Protein AF-A0A7D8YF50-F1 (afdb_monomer)

pLDDT: mean 70.93, std 21.83, range [34.75, 97.88]

Nearest PDB structures (foldseek):
  4u3s-assembly1_B  TM=8.401E-01  e=2.166E-01  Acetivibrio cellulolyticus
  4wi0-assembly1_B  TM=8.458E-01  e=6.631E-01  Acetivibrio cellulolyticus
  6rim-assembly5_E  TM=3.335E-01  e=3.065E+00  Weissella oryzae
  6rim-assembly1_A  TM=3.332E-01  e=4.114E+00  Weissella oryzae

Secondary structure (DSSP, 8-state):
--------PPP--------S---S-EEEEEEEEEEEE-TTS-EEEEEEEEEEEE-TTS-EEEEE---S--PPP---------------S--TT------------TTTS-TT--SSSSS--HHHHHHHHHHTTPBTTSTT--GGG-TT-SSB--HHHHHHHHTTS-TT-SS-SS--SHHHHHHHHHHHHTT-GGG--SSSSS--HHHHHHHHHHHHH---

Structure (mmCIF, N/CA/C/O backbone):
data_AF-A0A7D8YF50-F1
#
_entry.id   AF-A0A7D8YF50-F1
#
loop_
_atom_site.group_PDB
_atom_site.id
_atom_site.type_symbol
_atom_site.label_atom_id
_atom_site.label_alt_id
_atom_site.label_comp_id
_atom_site.label_asym_id
_atom_site.label_entity_id
_atom_site.label_seq_id
_atom_site.pdbx_PDB_ins_code
_atom_site.Cartn_x
_atom_site.Cartn_y
_atom_site.Cartn_z
_atom_site.occupancy
_atom_site.B_iso_or_equiv
_atom_site.auth_seq_id
_atom_site.auth_comp_id
_atom_site.auth_asym_id
_atom_site.auth_atom_id
_atom_site.pdbx_PDB_model_num
ATOM 1 N N . MET A 1 1 ? 22.057 28.013 59.616 1.00 45.28 1 MET A N 1
ATOM 2 C CA . MET A 1 1 ? 21.415 28.646 58.449 1.00 45.28 1 MET A CA 1
ATOM 3 C C . MET A 1 1 ? 21.901 27.865 57.254 1.00 45.28 1 MET A C 1
ATOM 5 O O . MET A 1 1 ? 23.042 28.046 56.859 1.00 45.28 1 MET A O 1
ATOM 9 N N . ASP A 1 2 ? 21.092 26.917 56.807 1.00 56.66 2 ASP A N 1
ATOM 10 C CA . ASP A 1 2 ? 21.393 26.030 55.688 1.00 56.66 2 ASP A CA 1
ATOM 11 C C . ASP A 1 2 ? 20.172 26.060 54.760 1.00 56.66 2 ASP A C 1
ATOM 13 O O . ASP A 1 2 ? 19.093 25.657 55.202 1.00 56.66 2 ASP A O 1
ATOM 17 N N . PRO A 1 3 ? 20.266 26.642 53.553 1.00 58.41 3 PRO A N 1
ATOM 18 C CA . PRO A 1 3 ? 19.204 26.567 52.570 1.00 58.41 3 PRO A CA 1
ATOM 19 C C . PRO A 1 3 ? 19.557 25.506 51.522 1.00 58.41 3 PRO A C 1
ATOM 21 O O . PRO A 1 3 ? 20.209 25.791 50.518 1.00 58.41 3 PRO A O 1
ATOM 24 N N . GLY A 1 4 ? 19.090 24.279 51.755 1.00 47.88 4 GLY A N 1
ATOM 25 C CA . GLY A 1 4 ? 19.044 23.231 50.742 1.00 47.88 4 GLY A CA 1
ATOM 26 C C . GLY A 1 4 ? 17.937 23.519 49.727 1.00 47.88 4 GLY A C 1
ATOM 27 O O . G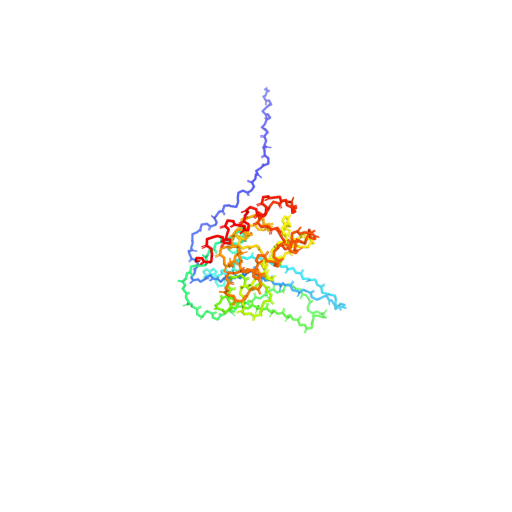LY A 1 4 ? 16.757 23.508 50.070 1.00 47.88 4 GLY A O 1
ATOM 28 N N . ALA A 1 5 ? 18.321 23.773 48.478 1.00 55.38 5 ALA A N 1
ATOM 29 C CA . ALA A 1 5 ? 17.420 23.830 47.334 1.00 55.38 5 ALA A CA 1
ATOM 30 C C . ALA A 1 5 ? 17.518 22.501 46.573 1.00 55.38 5 ALA A C 1
ATOM 32 O O . ALA A 1 5 ? 18.489 22.255 45.860 1.00 55.38 5 ALA A O 1
ATOM 33 N N . GLY A 1 6 ? 16.529 21.628 46.769 1.00 49.38 6 GLY A N 1
ATOM 34 C CA . GLY A 1 6 ? 16.339 20.426 45.960 1.00 49.38 6 GLY A CA 1
ATOM 35 C C . GLY A 1 6 ? 15.589 20.774 44.677 1.00 49.38 6 GLY A C 1
ATOM 36 O O . GLY A 1 6 ? 14.457 21.249 44.730 1.00 49.38 6 GLY A O 1
ATOM 37 N N . SER A 1 7 ? 16.228 20.551 43.531 1.00 56.19 7 SER A N 1
ATOM 38 C CA . SER A 1 7 ? 15.610 20.603 42.207 1.00 56.19 7 SER A CA 1
ATOM 39 C C . SER A 1 7 ? 14.857 19.297 41.945 1.00 56.19 7 SER A C 1
ATOM 41 O O . SER A 1 7 ? 15.478 18.274 41.662 1.00 56.19 7 SER A O 1
ATOM 43 N N . GLY A 1 8 ? 13.529 19.324 42.054 1.00 44.41 8 GLY A N 1
ATOM 44 C CA . GLY A 1 8 ? 12.675 18.251 41.550 1.00 44.41 8 GLY A CA 1
ATOM 45 C C . GLY A 1 8 ? 12.537 18.373 40.035 1.00 44.41 8 GLY A C 1
ATOM 46 O O . GLY A 1 8 ? 11.982 19.352 39.542 1.00 44.41 8 GLY A O 1
ATOM 47 N N . THR A 1 9 ? 13.075 17.406 39.299 1.00 51.53 9 THR A N 1
ATOM 48 C CA . THR A 1 9 ? 12.726 17.153 37.897 1.00 51.53 9 THR A CA 1
ATOM 49 C C . THR A 1 9 ? 11.282 16.640 37.820 1.00 51.53 9 THR A C 1
ATOM 51 O O . THR A 1 9 ? 10.914 15.822 38.665 1.00 51.53 9 THR A O 1
ATOM 54 N N . PRO A 1 10 ? 10.460 17.075 36.847 1.00 46.44 10 PRO A N 1
ATOM 55 C CA . PRO A 1 10 ? 9.162 16.457 36.592 1.00 46.44 10 PRO A CA 1
ATOM 56 C C . PRO A 1 10 ? 9.389 14.993 36.213 1.00 46.44 10 PRO A C 1
ATOM 58 O O . PRO A 1 10 ? 10.128 14.713 35.268 1.00 46.44 10 PRO A O 1
ATOM 61 N N . GLY A 1 11 ? 8.816 14.078 36.993 1.00 38.66 11 GLY A N 1
ATOM 62 C CA . GLY A 1 11 ? 8.778 12.667 36.645 1.00 38.66 11 GLY A CA 1
ATOM 63 C C . GLY A 1 11 ? 8.015 12.502 35.337 1.00 38.66 11 GLY A C 1
ATOM 64 O O . GLY A 1 11 ? 6.910 13.019 35.197 1.00 38.66 11 GLY A O 1
ATOM 65 N N . GLN A 1 12 ? 8.632 11.819 34.375 1.00 38.97 12 GLN A N 1
ATOM 66 C CA . GLN A 1 12 ? 7.865 11.042 33.415 1.00 38.97 12 GLN A CA 1
ATOM 67 C C . GLN A 1 12 ? 7.133 9.988 34.241 1.00 38.97 12 GLN A C 1
ATOM 69 O O . GLN A 1 12 ? 7.789 9.182 34.905 1.00 38.97 12 GLN A O 1
ATOM 74 N N . ASP A 1 13 ? 5.805 10.060 34.254 1.00 34.75 13 ASP A N 1
ATOM 75 C CA . ASP A 1 13 ? 4.960 9.007 34.797 1.00 34.75 13 ASP A CA 1
ATOM 76 C C . ASP A 1 13 ? 5.207 7.755 33.955 1.00 34.75 13 ASP A C 1
ATOM 78 O O . ASP A 1 13 ? 4.691 7.584 32.853 1.00 34.75 13 ASP A O 1
ATOM 82 N N . HIS A 1 14 ? 6.106 6.920 34.466 1.00 36.34 14 HIS A N 1
ATOM 83 C CA . HIS A 1 14 ? 6.218 5.530 34.090 1.00 36.34 14 HIS A CA 1
ATOM 84 C C . HIS A 1 14 ? 4.876 4.912 34.483 1.00 36.34 14 HIS A C 1
ATOM 86 O O . HIS A 1 14 ? 4.509 4.948 35.659 1.00 36.34 14 HIS A O 1
ATOM 92 N N . PHE A 1 15 ? 4.117 4.414 33.511 1.00 37.78 15 PHE A N 1
ATOM 93 C CA . PHE A 1 15 ? 3.010 3.518 33.807 1.00 37.78 15 PHE A CA 1
ATOM 94 C C . PHE A 1 15 ? 3.627 2.304 34.505 1.00 37.78 15 PHE A C 1
ATOM 96 O O . PHE A 1 15 ? 4.281 1.475 33.874 1.00 37.78 15 PHE A O 1
ATOM 103 N N . ASP A 1 16 ? 3.535 2.280 35.834 1.00 37.97 16 ASP A N 1
ATOM 104 C CA . ASP A 1 16 ? 3.827 1.095 36.623 1.00 37.97 16 ASP A CA 1
ATOM 105 C C . ASP A 1 16 ? 2.803 0.044 36.197 1.00 37.97 16 ASP A C 1
ATOM 107 O O . ASP A 1 16 ? 1.603 0.184 36.440 1.00 37.97 16 ASP A O 1
ATOM 111 N N . GLU A 1 17 ? 3.312 -0.973 35.509 1.00 42.72 17 GLU A N 1
ATOM 112 C CA . GLU A 1 17 ? 2.669 -2.244 35.213 1.00 42.72 17 GLU A CA 1
ATOM 113 C C . GLU A 1 17 ? 1.911 -2.701 36.473 1.00 42.72 17 GLU A C 1
ATOM 115 O O . GLU A 1 17 ? 2.511 -3.041 37.500 1.00 42.72 17 GLU A O 1
ATOM 120 N N . ILE A 1 18 ? 0.577 -2.587 36.443 1.00 40.00 18 ILE A N 1
ATOM 121 C CA . ILE A 1 18 ? -0.284 -2.943 37.570 1.00 40.00 18 ILE A CA 1
ATOM 122 C C . ILE A 1 18 ? -0.132 -4.447 37.768 1.00 40.00 18 ILE A C 1
ATOM 124 O O . ILE A 1 18 ? -0.635 -5.259 37.000 1.00 40.00 18 ILE A O 1
ATOM 128 N N . GLY A 1 19 ? 0.636 -4.815 38.788 1.00 41.78 19 GLY A N 1
ATOM 129 C CA . GLY A 1 19 ? 0.984 -6.198 39.042 1.00 41.78 19 GLY A CA 1
ATOM 130 C C . GLY A 1 19 ? -0.228 -7.082 39.334 1.00 41.78 19 GLY A C 1
ATOM 131 O O . GLY A 1 19 ? -0.975 -6.834 40.278 1.00 41.78 19 GLY A O 1
ATOM 132 N N . GLY A 1 20 ? -0.271 -8.216 38.634 1.00 48.62 20 GLY A N 1
ATOM 133 C CA . GLY A 1 20 ? -0.443 -9.509 39.290 1.00 48.62 20 GLY A CA 1
ATOM 134 C C . GLY A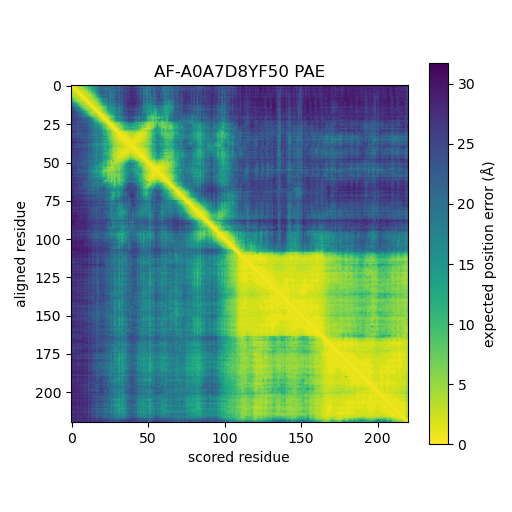 1 20 ? -1.837 -10.122 39.253 1.00 48.62 20 GLY A C 1
ATOM 135 O O . GLY A 1 20 ? -2.425 -10.355 40.305 1.00 48.62 20 GLY A O 1
ATOM 136 N N . GLY A 1 21 ? -2.271 -10.507 38.059 1.00 47.31 21 GLY A N 1
ATOM 137 C CA . GLY A 1 21 ? -3.315 -11.498 37.814 1.00 47.31 21 GLY A CA 1
ATOM 138 C C . GLY A 1 21 ? -3.513 -11.607 36.310 1.00 47.31 21 GLY A C 1
ATOM 139 O O . GLY A 1 21 ? -4.054 -10.685 35.724 1.00 47.31 21 GLY A O 1
ATOM 140 N N . GLU A 1 22 ? -3.006 -12.667 35.674 1.00 46.41 22 GLU A N 1
ATOM 141 C CA . GLU A 1 22 ? -3.261 -12.912 34.246 1.00 46.41 22 GLU A CA 1
ATOM 142 C C . GLU A 1 22 ? -4.786 -12.972 34.037 1.00 46.41 22 GLU A C 1
ATOM 144 O O . GLU A 1 22 ? -5.421 -13.856 34.630 1.00 46.41 22 GLU A O 1
ATOM 149 N N . PRO A 1 23 ? -5.398 -12.059 33.260 1.00 48.16 23 PRO A N 1
ATOM 150 C CA . PRO A 1 23 ? -6.837 -12.075 33.054 1.00 48.16 23 PRO A CA 1
ATOM 151 C C . PRO A 1 23 ? -7.247 -13.375 32.360 1.00 48.16 23 PRO A C 1
ATOM 153 O O . PRO A 1 23 ? -6.586 -13.867 31.445 1.00 48.16 23 PRO A O 1
ATOM 156 N N . ALA A 1 24 ? -8.376 -13.942 32.786 1.00 48.72 24 ALA A N 1
ATOM 157 C CA . ALA A 1 24 ? -8.849 -15.237 32.297 1.00 48.72 24 ALA A CA 1
ATOM 158 C C . ALA A 1 24 ? -9.254 -15.228 30.806 1.00 48.72 24 ALA A C 1
ATOM 160 O O . ALA A 1 24 ? -9.441 -16.301 30.233 1.00 48.72 24 ALA A O 1
ATOM 161 N N . THR A 1 25 ? -9.385 -14.048 30.183 1.00 52.12 25 THR A N 1
ATOM 162 C CA . THR A 1 25 ? -9.766 -13.862 28.772 1.00 52.12 25 THR A CA 1
ATOM 163 C C . THR A 1 25 ? -9.488 -12.422 28.320 1.00 52.12 25 THR A C 1
ATOM 165 O O . THR A 1 25 ? -9.988 -11.485 28.941 1.00 52.12 25 THR A O 1
ATOM 168 N N . ALA A 1 26 ? -8.757 -12.248 27.214 1.00 49.22 26 ALA A N 1
ATOM 169 C CA . ALA A 1 26 ? -8.526 -10.957 26.559 1.00 49.22 26 ALA A CA 1
ATOM 170 C C . ALA A 1 26 ? -9.115 -10.961 25.141 1.00 49.22 26 ALA A C 1
ATOM 172 O O . ALA A 1 26 ? -9.035 -11.973 24.440 1.00 49.22 26 ALA A O 1
ATOM 173 N N . LEU A 1 27 ? -9.699 -9.834 24.725 1.00 47.88 27 LEU A N 1
ATOM 174 C CA . LEU A 1 27 ? -10.240 -9.636 23.381 1.00 47.88 27 LEU A CA 1
ATOM 175 C C . LEU A 1 27 ? -9.504 -8.517 22.650 1.00 47.88 27 LEU A C 1
ATOM 177 O O . LEU A 1 27 ? -9.203 -7.463 23.214 1.00 47.88 27 LEU A O 1
ATOM 181 N N . TRP A 1 28 ? -9.239 -8.785 21.375 1.00 52.03 28 TRP A N 1
ATOM 182 C CA . TRP A 1 28 ? -8.392 -7.989 20.497 1.00 52.03 28 TRP A CA 1
ATOM 183 C C . TRP A 1 28 ? -9.280 -7.261 19.493 1.00 52.03 28 TRP A C 1
ATOM 185 O O . TRP A 1 28 ? -10.166 -7.878 18.899 1.00 52.03 28 TRP A O 1
ATOM 195 N N . PHE A 1 29 ? -9.070 -5.960 19.308 1.00 56.50 29 PHE A N 1
ATOM 196 C CA . PHE A 1 29 ? -9.765 -5.200 18.273 1.00 56.50 29 PHE A CA 1
ATOM 197 C C . PHE A 1 29 ? -8.817 -4.213 17.598 1.00 56.50 29 PHE A C 1
ATOM 199 O O . PHE A 1 29 ? -8.072 -3.487 18.254 1.00 56.50 29 PHE A O 1
ATOM 206 N N . THR A 1 30 ? -8.885 -4.165 16.268 1.00 50.00 30 THR A N 1
ATOM 207 C CA . THR A 1 30 ? -8.047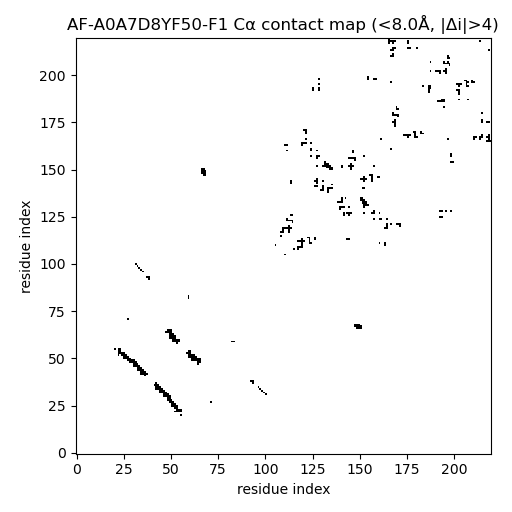 -3.279 15.451 1.00 50.00 30 THR A CA 1
ATOM 208 C C . THR A 1 30 ? -8.505 -1.831 15.558 1.00 50.00 30 THR A C 1
ATOM 210 O O . THR A 1 30 ? -7.680 -0.939 15.704 1.00 50.00 30 THR A O 1
ATOM 213 N N . VAL A 1 31 ? -9.819 -1.576 15.513 1.00 51.72 31 VAL A N 1
ATOM 214 C CA . VAL A 1 31 ? -10.410 -0.241 15.693 1.00 51.72 31 VAL A CA 1
ATOM 215 C C . VAL A 1 31 ? -11.790 -0.367 16.341 1.00 51.72 31 VAL A C 1
ATOM 217 O O . VAL A 1 31 ? -12.682 -1.019 15.807 1.00 51.72 31 VAL A O 1
ATOM 220 N N . MET A 1 32 ? -11.999 0.305 17.471 1.00 60.62 32 MET A N 1
ATOM 221 C CA . MET A 1 32 ? -13.312 0.527 18.075 1.00 60.62 32 MET A CA 1
ATOM 222 C C . MET A 1 32 ? -13.742 1.970 17.827 1.00 60.62 32 MET A C 1
ATOM 224 O O . MET A 1 32 ? -13.112 2.900 18.324 1.00 60.62 32 MET A O 1
ATOM 228 N N . ASN A 1 33 ? -14.846 2.156 17.103 1.00 55.94 33 ASN A N 1
ATOM 229 C CA . ASN A 1 33 ? -15.468 3.464 16.916 1.00 55.94 33 ASN A CA 1
ATOM 230 C C . ASN A 1 33 ? -16.581 3.664 17.946 1.00 55.94 33 ASN A C 1
ATOM 232 O O . ASN A 1 33 ? -17.590 2.960 17.934 1.00 55.94 33 ASN A O 1
ATOM 236 N N . VAL A 1 34 ? -16.424 4.658 18.813 1.00 60.94 34 VAL A N 1
ATOM 237 C CA . VAL A 1 34 ? -17.475 5.106 19.727 1.00 60.94 34 VAL A CA 1
ATOM 238 C C . VAL A 1 34 ? -18.089 6.370 19.153 1.00 60.94 34 VAL A C 1
ATOM 240 O O . VAL A 1 34 ? -17.434 7.409 19.101 1.00 60.94 34 VAL A O 1
ATOM 243 N N . THR A 1 35 ? -19.350 6.286 18.733 1.00 56.41 35 THR A N 1
ATOM 244 C CA . THR A 1 35 ? -20.111 7.443 18.248 1.00 56.41 35 THR A CA 1
ATOM 245 C C . THR A 1 35 ? -21.110 7.885 19.306 1.00 56.41 35 THR A C 1
ATOM 247 O O . THR A 1 35 ? -21.967 7.114 19.737 1.00 56.41 35 THR A O 1
ATOM 250 N N . LEU A 1 36 ? -20.996 9.138 19.731 1.00 47.06 36 LEU A N 1
ATOM 251 C CA . LEU A 1 36 ? -21.914 9.786 20.657 1.00 47.06 36 LEU A CA 1
ATOM 252 C C . LEU A 1 36 ? -22.835 10.716 19.872 1.00 47.06 36 LEU A C 1
ATOM 254 O O . LEU A 1 36 ? -22.350 11.574 19.140 1.00 47.06 36 LEU A O 1
ATOM 258 N N . THR A 1 37 ? -24.148 10.576 20.050 1.00 52.78 37 THR A N 1
ATOM 259 C CA . THR A 1 37 ? -25.146 11.479 19.463 1.00 52.78 37 THR A CA 1
ATOM 260 C C . THR A 1 37 ? -25.703 12.402 20.545 1.00 52.78 37 THR A C 1
ATOM 262 O O . THR A 1 37 ? -26.214 11.928 21.562 1.00 52.78 37 THR A O 1
ATOM 265 N N . ASP A 1 38 ? -25.614 13.717 20.351 1.00 56.59 38 ASP A N 1
ATOM 266 C CA . ASP A 1 38 ? -26.162 14.693 21.293 1.00 56.59 38 ASP A CA 1
ATOM 267 C C . ASP A 1 38 ? -27.696 14.837 21.178 1.00 56.59 38 ASP A C 1
ATOM 269 O O . ASP A 1 38 ? -28.348 14.276 20.295 1.00 56.59 38 ASP A O 1
ATOM 273 N N . ALA A 1 39 ? -28.301 15.619 22.078 1.00 52.56 39 ALA A N 1
ATOM 274 C CA . ALA A 1 39 ? -29.751 15.847 22.103 1.00 52.56 39 ALA A CA 1
ATOM 275 C C . ALA A 1 39 ? -30.304 16.566 20.850 1.00 52.56 39 ALA A C 1
ATOM 277 O O . ALA A 1 39 ? -31.522 16.654 20.677 1.00 52.56 39 ALA A O 1
ATOM 278 N N . PHE A 1 40 ? -29.432 17.093 19.989 1.00 64.88 40 PHE A N 1
ATOM 279 C CA . PHE A 1 40 ? -29.769 17.741 18.724 1.00 64.88 40 PHE A CA 1
ATOM 280 C C . PHE A 1 40 ? -29.507 16.838 17.512 1.00 64.88 40 PHE A C 1
ATOM 282 O O . PHE A 1 40 ? -29.747 17.262 16.380 1.00 64.88 40 PHE A O 1
ATOM 289 N N . GLY A 1 41 ? -29.056 15.601 17.736 1.00 56.31 41 GLY A N 1
ATOM 290 C CA . GLY A 1 41 ? -28.724 14.655 16.679 1.00 56.31 41 GLY A CA 1
ATOM 291 C C . GLY A 1 41 ? -27.336 14.862 16.073 1.00 56.31 41 GLY A C 1
ATOM 292 O O . GLY A 1 41 ? -27.084 14.317 15.003 1.00 56.31 41 GLY A O 1
ATOM 293 N N . GLN A 1 42 ? -26.451 15.656 16.689 1.00 60.84 42 GLN A N 1
ATOM 294 C CA . GLN A 1 42 ? -25.065 15.764 16.226 1.00 60.84 42 GLN A CA 1
ATOM 295 C C . GLN A 1 42 ? -24.235 14.589 16.721 1.00 60.84 42 GLN A C 1
ATOM 297 O O . GLN A 1 42 ? -24.287 14.240 17.896 1.00 60.84 42 GLN A O 1
ATOM 302 N N . GLU A 1 43 ? -23.445 14.014 15.823 1.00 69.81 43 GLU A N 1
ATOM 303 C CA . GLU A 1 43 ? -22.599 12.861 16.106 1.00 69.81 43 GLU A CA 1
ATOM 304 C C . GLU A 1 43 ? -21.147 13.288 16.351 1.00 69.81 43 GLU A C 1
ATOM 306 O O . GLU A 1 43 ? -20.607 14.152 15.661 1.00 69.81 43 GLU A O 1
ATOM 311 N N . THR A 1 44 ? -20.507 12.682 17.349 1.00 55.06 44 THR A N 1
ATOM 312 C CA . THR A 1 44 ? -19.065 12.765 17.602 1.00 55.06 44 THR A CA 1
ATOM 313 C C . THR A 1 44 ? -18.515 11.351 17.673 1.00 55.06 44 THR A C 1
ATOM 315 O O . THR A 1 44 ? -18.883 10.601 18.574 1.00 55.06 44 THR A O 1
ATOM 318 N N . THR A 1 45 ? -17.635 10.989 16.743 1.00 57.56 45 THR A N 1
ATOM 319 C CA . THR A 1 45 ? -16.983 9.674 16.712 1.00 57.56 45 THR A CA 1
ATOM 320 C C . THR A 1 45 ? -15.565 9.778 17.262 1.00 57.56 45 THR A C 1
ATOM 322 O O . THR A 1 45 ? -14.826 10.699 16.921 1.00 57.56 45 THR A O 1
ATOM 325 N N . THR A 1 46 ? -15.177 8.849 18.130 1.00 55.31 46 THR A N 1
ATOM 326 C CA . THR A 1 46 ? -13.792 8.661 18.582 1.00 55.31 46 THR A CA 1
ATOM 327 C C . THR A 1 46 ? -13.378 7.219 18.328 1.00 55.31 46 THR A C 1
ATOM 329 O O . THR A 1 46 ? -14.150 6.303 18.606 1.00 55.31 46 THR A O 1
ATOM 332 N N . SER A 1 47 ? -12.176 7.033 17.789 1.00 54.69 47 SER A N 1
ATOM 333 C CA . SER A 1 47 ? -11.620 5.726 17.444 1.00 54.69 47 SER A CA 1
ATOM 334 C C . SER A 1 47 ? -10.526 5.345 18.439 1.00 54.69 47 SER A C 1
ATOM 336 O O . SER A 1 47 ? -9.684 6.178 18.775 1.00 54.69 47 SER A O 1
ATOM 338 N N . PHE A 1 48 ? -10.532 4.096 18.895 1.00 59.38 48 PHE A N 1
ATOM 339 C CA . PHE A 1 48 ? -9.520 3.546 19.798 1.00 59.38 48 PHE A CA 1
ATOM 340 C C . PHE A 1 48 ? -8.997 2.220 19.243 1.00 59.38 48 PHE A C 1
ATOM 342 O O . PHE A 1 48 ? -9.766 1.465 18.651 1.00 59.38 48 PHE A O 1
ATOM 349 N N . GLN A 1 49 ? -7.721 1.921 19.469 1.00 60.28 49 GLN A N 1
ATOM 350 C CA . GLN A 1 49 ? -7.111 0.613 19.205 1.00 60.28 49 GLN A CA 1
ATOM 351 C C . GLN A 1 49 ? -6.604 0.050 20.538 1.00 60.28 49 GLN A C 1
ATOM 353 O O . GLN A 1 49 ? -6.134 0.823 21.379 1.00 60.28 49 GLN A O 1
ATOM 358 N N . GLY A 1 50 ? -6.720 -1.257 20.772 1.00 66.31 50 GLY A N 1
ATOM 359 C CA . GLY A 1 50 ? -6.253 -1.837 22.031 1.00 66.31 50 GLY A CA 1
ATOM 360 C C . GLY A 1 50 ? -6.777 -3.232 22.342 1.00 66.31 50 GLY A C 1
ATOM 361 O O . GLY A 1 50 ? -7.421 -3.888 21.522 1.00 66.31 50 GLY A O 1
ATOM 362 N N . THR A 1 51 ? -6.508 -3.671 23.569 1.00 61.22 51 THR A N 1
ATOM 363 C CA . THR A 1 51 ? -7.155 -4.834 24.182 1.00 61.22 51 THR A CA 1
ATOM 364 C C . THR A 1 51 ? -8.159 -4.384 25.229 1.00 61.22 51 THR A C 1
ATOM 366 O O . THR A 1 51 ? -7.931 -3.445 25.999 1.00 61.22 51 THR A O 1
ATOM 369 N N . ILE A 1 52 ? -9.286 -5.087 25.274 1.00 62.88 52 ILE A N 1
ATOM 370 C CA . ILE A 1 52 ? -10.195 -5.035 26.415 1.00 62.88 52 ILE A CA 1
ATOM 371 C C . ILE A 1 52 ? -10.122 -6.404 27.085 1.00 62.88 52 ILE A C 1
ATOM 373 O O . ILE A 1 52 ? -10.453 -7.430 26.482 1.00 62.88 52 ILE A O 1
ATOM 377 N N . GLY A 1 53 ? -9.640 -6.405 28.322 1.00 58.38 53 GLY A N 1
ATOM 378 C CA . GLY A 1 53 ? -9.674 -7.552 29.214 1.00 58.38 53 GLY A CA 1
ATOM 379 C C . GLY A 1 53 ? -10.889 -7.497 30.129 1.00 58.38 53 GLY A C 1
ATOM 380 O O . GLY A 1 53 ? -11.568 -6.473 30.256 1.00 58.38 53 GLY A O 1
ATOM 381 N N . VAL A 1 54 ? -11.155 -8.626 30.774 1.00 55.50 54 VAL A N 1
ATOM 382 C CA . VAL A 1 54 ? -12.063 -8.706 31.916 1.00 55.50 54 VAL A CA 1
ATOM 383 C C . VAL A 1 54 ? -11.212 -9.059 33.127 1.00 55.50 54 VAL A C 1
ATOM 385 O O . VAL A 1 54 ? -10.528 -10.085 33.105 1.00 55.50 54 VAL A O 1
ATOM 388 N N . ASP A 1 55 ? -11.233 -8.212 34.153 1.00 67.81 55 ASP A N 1
ATOM 389 C CA . ASP A 1 55 ? -10.492 -8.467 35.387 1.00 67.81 55 ASP A CA 1
ATOM 390 C C . ASP A 1 55 ? -11.160 -9.570 36.236 1.00 67.81 55 ASP A C 1
ATOM 392 O O . ASP A 1 55 ? -12.248 -10.072 35.929 1.00 67.81 55 ASP A O 1
ATOM 396 N N . ASP A 1 56 ? -10.533 -9.937 37.354 1.00 65.50 56 ASP A N 1
ATOM 397 C CA . ASP A 1 56 ? -11.062 -10.951 38.280 1.00 65.50 56 ASP A CA 1
ATOM 398 C C . ASP A 1 56 ? -12.432 -10.588 38.893 1.00 65.50 56 ASP A C 1
ATOM 400 O O . ASP A 1 56 ? -13.111 -11.450 39.463 1.00 65.50 56 ASP A O 1
ATOM 404 N N . ASN A 1 57 ? -12.857 -9.325 38.792 1.00 59.94 57 ASN A N 1
ATOM 405 C CA . ASN A 1 57 ? -14.137 -8.837 39.300 1.00 59.94 57 ASN A CA 1
ATOM 406 C C . ASN A 1 57 ? -15.237 -8.819 38.230 1.00 59.94 57 ASN A C 1
ATOM 408 O O . ASN A 1 57 ? -16.399 -8.567 38.564 1.00 59.94 57 ASN A O 1
ATOM 412 N N . GLY A 1 58 ? -14.911 -9.133 36.975 1.00 53.19 58 GLY A N 1
ATOM 413 C CA . GLY A 1 58 ? -15.847 -9.050 35.859 1.00 53.19 58 GLY A CA 1
ATOM 414 C C . GLY A 1 58 ? -15.972 -7.645 35.265 1.00 53.19 58 GLY A C 1
ATOM 415 O O . GLY A 1 58 ? -16.899 -7.414 34.482 1.00 53.19 58 GLY A O 1
ATOM 416 N N . ASP A 1 59 ? -15.081 -6.719 35.629 1.00 53.19 59 ASP A N 1
ATOM 417 C CA . ASP A 1 59 ? -15.047 -5.370 35.076 1.00 53.19 59 ASP A CA 1
ATOM 418 C C . ASP A 1 59 ? -14.243 -5.351 33.770 1.00 53.19 59 ASP A C 1
ATOM 420 O O . ASP A 1 59 ? -13.235 -6.043 33.619 1.00 53.19 59 ASP A O 1
ATOM 424 N N . LEU A 1 60 ? -14.696 -4.541 32.807 1.00 53.22 60 LEU A N 1
ATOM 425 C CA . LEU A 1 60 ? -13.931 -4.288 31.589 1.00 53.22 60 LEU A CA 1
ATOM 426 C C . LEU A 1 60 ? -12.764 -3.365 31.923 1.00 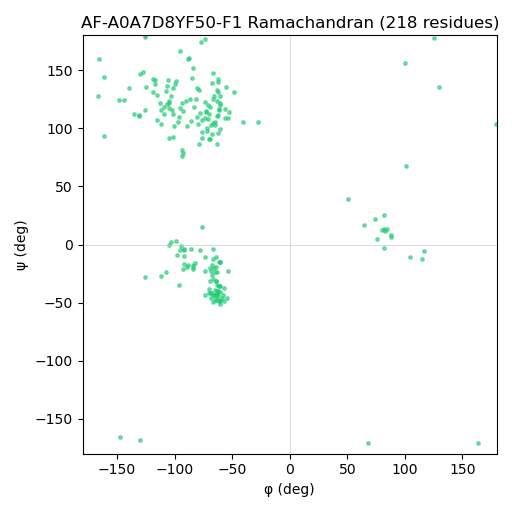53.22 60 LEU A C 1
ATOM 428 O O . LEU A 1 60 ? -12.970 -2.235 32.376 1.00 53.22 60 LEU A O 1
ATOM 432 N N . VAL A 1 61 ? -11.557 -3.828 31.639 1.00 58.41 61 VAL A N 1
ATOM 433 C CA . VAL A 1 61 ? -10.326 -3.061 31.807 1.00 58.41 61 VAL A CA 1
ATOM 434 C C . VAL A 1 61 ? -9.652 -2.896 30.451 1.00 58.41 61 VAL A C 1
ATOM 436 O O . VAL A 1 61 ? -9.532 -3.838 29.668 1.00 58.41 61 VAL A O 1
ATOM 439 N N . GLN A 1 62 ? -9.261 -1.660 30.143 1.00 61.03 62 GLN A N 1
ATOM 440 C CA . GLN A 1 62 ? -8.375 -1.391 29.018 1.00 61.03 62 GLN A CA 1
ATOM 441 C C . GLN A 1 62 ? -6.971 -1.797 29.459 1.00 61.03 62 GLN A C 1
ATOM 443 O O . GLN A 1 62 ? -6.377 -1.133 30.307 1.00 61.03 62 GLN A O 1
ATOM 448 N N . GLU A 1 63 ? -6.478 -2.906 28.919 1.00 61.09 63 GLU A N 1
ATOM 449 C CA . GLU A 1 63 ? -5.208 -3.506 29.351 1.00 61.09 63 GLU A CA 1
ATOM 450 C C . GLU A 1 63 ? -4.028 -3.011 28.511 1.00 61.09 63 GLU A C 1
ATOM 452 O O . GLU A 1 63 ? -2.890 -3.021 28.970 1.00 61.09 63 GLU A O 1
ATOM 457 N N . GLY A 1 64 ? -4.295 -2.495 27.309 1.00 51.41 64 GLY A N 1
ATOM 458 C CA . GLY A 1 64 ? -3.272 -1.919 26.450 1.00 51.41 64 GLY A CA 1
ATOM 459 C C . GLY A 1 64 ? -3.852 -1.009 25.377 1.00 51.41 64 GLY A C 1
ATOM 460 O O . GLY A 1 64 ? -4.935 -1.252 24.841 1.00 51.41 64 GLY A O 1
ATOM 461 N N . ILE A 1 65 ? -3.116 0.056 25.069 1.00 52.38 65 ILE A N 1
ATOM 462 C CA . ILE A 1 65 ? -3.174 0.728 23.769 1.00 52.38 65 ILE A CA 1
ATOM 463 C C . ILE A 1 65 ? -2.059 0.066 22.964 1.00 52.38 65 ILE A C 1
ATOM 465 O O . ILE A 1 65 ? -0.918 0.068 23.425 1.00 52.38 65 ILE A O 1
ATOM 469 N N . PHE A 1 66 ? -2.371 -0.534 21.816 1.00 48.78 66 PHE A N 1
ATOM 470 C CA . PHE A 1 66 ? -1.305 -1.002 20.934 1.00 48.78 66 PHE A CA 1
ATOM 471 C C . PHE A 1 66 ? -0.619 0.217 20.331 1.00 48.78 66 PHE A C 1
ATOM 473 O O . PHE A 1 66 ? -1.216 0.947 19.546 1.00 48.78 66 PHE A O 1
ATOM 480 N N . GLU A 1 67 ? 0.631 0.438 20.718 1.00 43.78 67 GLU A N 1
ATOM 481 C CA . GLU A 1 67 ? 1.589 1.153 19.885 1.00 43.78 67 GLU A CA 1
ATOM 482 C C . GLU A 1 67 ? 2.342 0.083 19.064 1.00 43.78 67 GLU A C 1
ATOM 484 O O . GLU A 1 67 ? 3.432 -0.328 19.457 1.00 43.78 67 GLU A O 1
ATOM 489 N N . GLY A 1 68 ? 1.739 -0.451 17.986 1.00 50.91 68 GLY A N 1
ATOM 490 C CA . GLY A 1 68 ? 2.410 -1.383 17.054 1.00 50.91 68 GLY A CA 1
ATOM 491 C C . GLY A 1 68 ? 1.751 -2.752 16.783 1.00 50.91 68 GLY A C 1
ATOM 492 O O . GLY A 1 68 ? 0.737 -3.121 17.378 1.00 50.91 68 GLY A O 1
ATOM 493 N N . LEU A 1 69 ? 2.389 -3.524 15.886 1.00 44.06 69 LEU A N 1
ATOM 494 C CA . LEU A 1 69 ? 2.153 -4.946 15.577 1.00 44.06 69 LEU A CA 1
ATOM 495 C C . LEU A 1 69 ? 2.536 -5.876 16.749 1.00 44.06 69 LEU A C 1
ATOM 497 O O . LEU A 1 69 ? 3.672 -6.350 16.846 1.00 44.06 69 LEU A O 1
ATOM 501 N N . GLU A 1 70 ? 1.580 -6.257 17.589 1.00 42.25 70 GLU A N 1
ATOM 502 C CA . GLU A 1 70 ? 1.688 -7.528 18.313 1.00 42.25 70 GLU A CA 1
ATOM 503 C C . GLU A 1 70 ? 0.710 -8.537 17.714 1.00 42.25 70 GLU A C 1
ATOM 505 O O . GLU A 1 70 ? -0.499 -8.315 17.658 1.00 42.25 70 GLU A O 1
ATOM 510 N N . THR A 1 71 ? 1.235 -9.664 17.228 1.00 38.47 71 THR A N 1
ATOM 511 C CA . THR A 1 71 ? 0.402 -10.757 16.718 1.00 38.47 71 THR A CA 1
ATOM 512 C C . THR A 1 71 ? -0.403 -11.364 17.867 1.00 38.47 71 THR A C 1
ATOM 514 O O . THR A 1 71 ? 0.211 -11.769 18.863 1.00 38.47 71 THR A O 1
ATOM 517 N N . PRO A 1 72 ? -1.734 -11.503 17.744 1.00 42.09 72 PRO A N 1
ATOM 518 C CA . PRO A 1 72 ? -2.540 -12.085 18.803 1.00 42.09 72 PRO A CA 1
ATOM 519 C C . PRO A 1 72 ? -2.118 -13.544 19.064 1.00 42.09 72 PRO A C 1
ATOM 521 O O . PRO A 1 72 ? -1.794 -14.282 18.124 1.00 42.09 72 PRO A O 1
ATOM 524 N N . PRO A 1 73 ? -2.119 -14.001 20.329 1.00 43.38 73 PRO A N 1
ATOM 525 C CA . PRO A 1 73 ? -1.881 -15.394 20.659 1.00 43.38 73 PRO A CA 1
ATOM 526 C C . PRO A 1 73 ? -2.960 -16.259 19.999 1.00 43.38 73 PRO A C 1
ATOM 528 O O . PRO A 1 73 ? -4.157 -16.086 20.214 1.00 43.38 73 PRO A O 1
ATOM 531 N N . THR A 1 74 ? -2.516 -17.196 19.165 1.00 39.59 74 THR A N 1
ATOM 532 C CA . THR A 1 74 ? -3.370 -18.101 18.395 1.00 39.59 74 THR A CA 1
ATOM 533 C C . THR A 1 74 ? -4.077 -19.088 19.322 1.00 39.59 74 THR A C 1
ATOM 535 O O . THR A 1 74 ? -3.502 -20.069 19.793 1.00 39.59 74 THR A O 1
ATOM 538 N N . GLY A 1 75 ? -5.353 -18.829 19.582 1.00 39.72 75 GLY A N 1
ATOM 539 C CA . GLY A 1 75 ? -6.235 -19.728 20.309 1.00 39.72 75 GLY A CA 1
ATOM 540 C C . GLY A 1 75 ? -7.682 -19.359 20.042 1.00 39.72 75 GLY A C 1
ATOM 541 O O . GLY A 1 75 ? -8.228 -18.517 20.743 1.00 39.72 75 GLY A O 1
ATOM 542 N N . ASP A 1 76 ? -8.292 -19.998 19.040 1.00 35.72 76 ASP A N 1
ATOM 543 C CA . ASP A 1 76 ? -9.726 -19.888 18.771 1.00 35.72 76 ASP A CA 1
ATOM 544 C C . ASP A 1 76 ? -10.517 -20.216 20.042 1.00 35.72 76 ASP A C 1
ATOM 546 O O . ASP A 1 76 ? -10.582 -21.363 20.507 1.00 35.72 76 ASP A O 1
ATOM 550 N N . GLN A 1 77 ? -11.117 -19.186 20.620 1.00 38.75 77 GLN A N 1
ATOM 551 C CA . GLN A 1 77 ? -12.178 -19.304 21.601 1.00 38.75 77 GLN A CA 1
ATOM 552 C C . GLN A 1 77 ? -13.287 -18.363 21.141 1.00 38.75 77 GLN A C 1
ATOM 554 O O . GLN A 1 77 ? -13.132 -17.145 21.189 1.00 38.75 77 GLN A O 1
ATOM 559 N N . ASP A 1 78 ? -14.413 -18.937 20.716 1.00 38.38 78 ASP A N 1
ATOM 560 C CA . ASP A 1 78 ? -15.672 -18.212 20.549 1.00 38.38 78 ASP A CA 1
ATOM 561 C C . ASP A 1 78 ? -16.124 -17.704 21.928 1.00 38.38 78 ASP A C 1
ATOM 563 O O . ASP A 1 78 ? -16.867 -18.371 22.656 1.00 38.38 78 ASP A O 1
ATOM 567 N N . VAL A 1 79 ? -15.638 -16.533 22.336 1.00 43.09 79 VAL A N 1
ATOM 568 C CA . VAL A 1 79 ? -16.060 -15.881 23.577 1.00 43.09 79 VAL A CA 1
ATOM 569 C C . VAL A 1 79 ? -17.202 -14.930 23.245 1.00 43.09 79 VAL A C 1
ATOM 571 O O . VAL A 1 79 ? -17.031 -13.940 22.539 1.00 43.09 79 VAL A O 1
ATOM 574 N N . ALA A 1 80 ? -18.392 -15.214 23.775 1.00 40.03 80 ALA A N 1
ATOM 575 C CA . ALA A 1 80 ? -19.510 -14.281 23.708 1.00 40.03 80 ALA A CA 1
ATOM 576 C C . ALA A 1 80 ? -19.151 -12.989 24.468 1.00 40.03 80 ALA A C 1
ATOM 578 O O . ALA A 1 80 ? -19.040 -12.997 25.695 1.00 40.03 80 ALA A O 1
ATOM 579 N N . LEU A 1 81 ? -18.977 -11.881 23.743 1.00 39.22 81 LEU A N 1
ATOM 580 C CA . LEU A 1 81 ? -18.672 -10.572 24.320 1.00 39.22 81 LEU A CA 1
ATOM 581 C C . LEU A 1 81 ? -19.919 -9.995 25.004 1.00 39.22 81 LEU A C 1
ATOM 583 O O . LEU A 1 81 ? -20.903 -9.657 24.345 1.00 39.22 81 LEU A O 1
ATOM 587 N N . ALA A 1 82 ? -19.882 -9.844 26.325 1.00 40.66 82 ALA A N 1
ATOM 588 C CA . ALA A 1 82 ? -20.865 -9.058 27.064 1.00 40.66 82 ALA A CA 1
ATOM 589 C C . ALA A 1 82 ? -20.222 -7.726 27.469 1.00 40.66 82 ALA A C 1
ATOM 591 O O . ALA A 1 82 ? -19.594 -7.630 28.517 1.00 40.66 82 ALA A O 1
ATOM 592 N N . ALA A 1 83 ? -20.361 -6.692 26.634 1.00 46.25 83 ALA A N 1
ATOM 593 C CA . ALA A 1 83 ? -19.919 -5.348 26.991 1.00 46.25 83 ALA A CA 1
ATOM 594 C C . ALA A 1 83 ? -21.028 -4.599 27.748 1.00 46.25 83 ALA A C 1
ATOM 596 O O . ALA A 1 83 ? -22.148 -4.469 27.252 1.00 46.25 83 ALA A O 1
ATOM 597 N N . SER A 1 84 ? -20.721 -4.083 28.941 1.00 40.94 84 SER A N 1
ATOM 598 C CA . SER A 1 84 ? -21.615 -3.208 29.707 1.00 40.94 84 SER A CA 1
ATOM 599 C C . SER A 1 84 ? -21.030 -1.800 29.759 1.00 40.94 84 SER A C 1
ATOM 601 O O . SER A 1 84 ? -20.104 -1.530 30.519 1.00 40.94 84 SER A O 1
ATOM 603 N N . VAL A 1 85 ? -21.581 -0.884 28.962 1.00 51.44 85 VAL A N 1
ATOM 604 C CA . VAL A 1 85 ? -21.211 0.536 29.004 1.00 51.44 85 VAL A CA 1
ATOM 605 C C . VAL A 1 85 ? -22.049 1.227 30.079 1.00 51.44 85 VAL A C 1
ATOM 607 O O . VAL A 1 85 ? -23.241 1.477 29.892 1.00 51.44 85 VAL A O 1
ATOM 610 N N . ASN A 1 86 ? -21.431 1.551 31.216 1.00 38.47 86 ASN A N 1
ATOM 611 C CA . ASN A 1 86 ? -22.059 2.385 32.238 1.00 38.47 86 ASN A CA 1
ATOM 612 C C . ASN A 1 86 ? -22.027 3.844 31.779 1.00 38.47 86 ASN A C 1
ATOM 614 O O . ASN A 1 86 ? -21.064 4.565 32.035 1.00 38.47 86 ASN A O 1
ATOM 618 N N . LEU A 1 87 ? -23.078 4.285 31.090 1.00 42.84 87 LEU A N 1
ATOM 619 C CA . LEU A 1 87 ? -23.232 5.697 30.771 1.00 42.84 87 LEU A CA 1
ATOM 620 C C . LEU A 1 87 ? -23.578 6.477 32.045 1.00 42.84 87 LEU A C 1
ATOM 622 O O . LEU A 1 87 ? -24.631 6.229 32.643 1.00 42.84 87 LEU A O 1
ATOM 626 N N . PRO A 1 88 ? -22.760 7.457 32.464 1.00 43.28 88 PRO A N 1
ATOM 627 C CA . PRO A 1 88 ? -23.293 8.504 33.306 1.00 43.28 88 PRO A CA 1
ATOM 628 C C . PRO A 1 88 ? -24.288 9.310 32.459 1.00 43.28 88 PRO A C 1
ATOM 630 O O . PRO A 1 88 ? -24.068 9.493 31.265 1.00 43.28 88 PRO A O 1
ATOM 633 N N . VAL A 1 89 ? -25.332 9.830 33.107 1.00 44.72 89 VAL A N 1
ATOM 634 C CA . VAL A 1 89 ? -26.113 11.036 32.760 1.00 44.72 89 VAL A CA 1
ATOM 635 C C . VAL A 1 89 ? -27.629 10.787 32.752 1.00 44.72 89 VAL A C 1
ATOM 637 O O . VAL A 1 89 ? -28.146 9.791 32.255 1.00 44.72 89 VAL A O 1
ATOM 640 N N . ASP A 1 90 ? -28.323 11.753 33.357 1.00 52.84 90 ASP A N 1
ATOM 641 C CA . ASP A 1 90 ? -29.718 12.124 33.125 1.00 52.84 90 ASP A CA 1
ATOM 642 C C . ASP A 1 90 ? -30.184 11.785 31.695 1.00 52.84 90 ASP A C 1
ATOM 644 O O . ASP A 1 90 ? -29.829 12.445 30.721 1.00 52.84 90 ASP A O 1
ATOM 648 N N . THR A 1 91 ? -30.993 10.734 31.579 1.00 49.69 91 THR A N 1
ATOM 649 C CA . THR A 1 91 ? -31.476 10.155 30.318 1.00 49.69 91 THR A CA 1
ATOM 650 C C . THR A 1 91 ? -32.590 10.968 29.656 1.00 49.69 91 THR A C 1
ATOM 652 O O . THR A 1 91 ? -33.272 10.479 28.750 1.00 49.69 91 THR A O 1
ATOM 655 N N . THR A 1 92 ? -32.803 12.217 30.072 1.00 47.72 92 THR A N 1
ATOM 656 C CA . THR A 1 92 ? -33.803 13.092 29.462 1.00 47.72 92 THR A CA 1
ATOM 657 C C . THR A 1 92 ? -33.357 13.510 28.056 1.00 47.72 92 THR A C 1
ATOM 659 O O . THR A 1 92 ? -32.697 14.526 27.871 1.00 47.72 92 THR A O 1
ATOM 662 N N . GLY A 1 93 ? -33.748 12.726 27.047 1.00 51.78 93 GLY A N 1
ATOM 663 C CA . GLY A 1 93 ? -33.602 13.064 25.625 1.00 51.78 93 GLY A CA 1
ATOM 664 C C . GLY A 1 93 ? -32.690 12.150 24.802 1.00 51.78 93 GLY A C 1
ATOM 665 O O . GLY A 1 93 ? -32.666 12.298 23.584 1.00 51.78 93 GLY A O 1
ATOM 666 N N . ALA A 1 94 ? -31.989 11.189 25.411 1.00 49.19 94 ALA A N 1
ATOM 667 C CA . ALA A 1 94 ? -31.232 10.182 24.663 1.00 49.19 94 ALA A CA 1
ATOM 668 C C . ALA A 1 94 ? -32.170 9.081 24.132 1.00 49.19 94 ALA A C 1
ATOM 670 O O . ALA A 1 94 ? -33.023 8.583 24.868 1.00 49.19 94 ALA A O 1
ATOM 671 N N . VAL A 1 95 ? -32.028 8.710 22.853 1.00 52.19 95 VAL A N 1
ATOM 672 C CA . VAL A 1 95 ? -32.980 7.818 22.156 1.00 52.19 95 VAL A CA 1
ATOM 673 C C . VAL A 1 95 ? -32.386 6.442 21.812 1.00 52.19 95 VAL A C 1
ATOM 675 O O . VAL A 1 95 ? -33.146 5.477 21.765 1.00 52.19 95 VAL A O 1
ATOM 678 N N . ALA A 1 96 ? -31.065 6.299 21.629 1.00 48.03 96 ALA A N 1
ATOM 679 C CA . ALA A 1 96 ? -30.401 5.000 21.432 1.00 48.03 96 ALA A CA 1
ATOM 680 C C . ALA A 1 96 ? -28.870 5.092 21.593 1.00 48.03 96 ALA A C 1
ATOM 682 O O . ALA A 1 96 ? -28.297 6.166 21.433 1.00 48.03 96 ALA A O 1
ATOM 683 N N . ILE A 1 97 ? -28.226 3.949 21.859 1.00 51.50 97 ILE A N 1
ATOM 684 C CA . ILE A 1 97 ? -26.778 3.727 21.719 1.00 51.50 97 ILE A CA 1
ATOM 685 C C . ILE A 1 97 ? -26.611 2.685 20.614 1.00 51.50 97 ILE A C 1
ATOM 687 O O . ILE A 1 97 ? -27.237 1.626 20.685 1.00 51.50 97 ILE A O 1
ATOM 691 N N . TYR A 1 98 ? -25.769 2.967 19.623 1.00 44.44 98 TYR A N 1
ATOM 692 C CA . TYR A 1 98 ? -25.383 1.997 18.602 1.00 44.44 98 TYR A CA 1
ATOM 693 C C . TYR A 1 98 ? -23.929 1.600 18.837 1.00 44.44 98 TYR A C 1
ATOM 695 O O . TYR A 1 98 ? -23.040 2.445 18.795 1.00 44.44 98 TYR A O 1
ATOM 703 N N . VAL A 1 99 ? -23.700 0.317 19.110 1.00 54.12 99 VAL 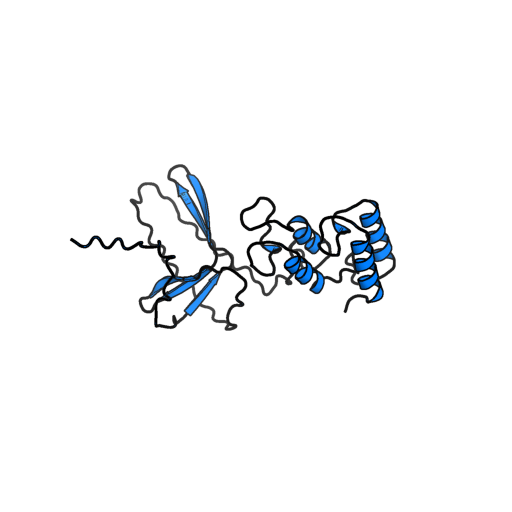A N 1
ATOM 704 C CA . VAL A 1 99 ? -22.360 -0.274 19.160 1.00 54.12 99 VAL A CA 1
ATOM 705 C C . VAL A 1 99 ? -22.247 -1.183 17.945 1.00 54.12 99 VAL A C 1
ATOM 707 O O . VAL A 1 99 ? -22.966 -2.177 17.856 1.00 54.12 99 VAL A O 1
ATOM 710 N N . SER A 1 100 ? -21.388 -0.822 16.994 1.00 46.78 100 SER A N 1
ATOM 711 C CA . SER A 1 100 ? -21.005 -1.697 15.888 1.00 46.78 100 SER A CA 1
ATOM 712 C C . SER A 1 100 ? -19.629 -2.272 16.189 1.00 46.78 100 SER A C 1
ATOM 714 O O . SER A 1 100 ? -18.653 -1.527 16.271 1.00 46.78 100 SER A O 1
ATOM 716 N N . VAL A 1 101 ? -19.562 -3.587 16.362 1.00 48.88 101 VAL A N 1
ATOM 717 C CA . VAL A 1 101 ? -18.300 -4.325 16.328 1.00 48.88 101 VAL A CA 1
ATOM 718 C C . VAL A 1 101 ? -18.190 -4.861 14.913 1.00 48.88 101 VAL A C 1
ATOM 720 O O . VAL A 1 101 ? -18.994 -5.704 14.522 1.00 48.88 101 VAL A O 1
ATOM 723 N N . ASP A 1 102 ? -17.264 -4.308 14.140 1.00 46.38 102 ASP A N 1
ATOM 724 C CA . ASP A 1 102 ? -16.925 -4.857 12.835 1.00 46.38 102 ASP A CA 1
ATOM 725 C C . ASP A 1 102 ? -15.812 -5.877 13.063 1.00 46.38 102 ASP A C 1
ATOM 727 O O . ASP A 1 102 ? -14.671 -5.525 13.369 1.00 46.38 102 ASP A O 1
ATOM 731 N N . THR A 1 103 ? -16.167 -7.158 13.050 1.00 45.12 103 THR A N 1
ATOM 732 C CA . THR A 1 103 ? -15.172 -8.224 13.003 1.00 45.12 103 THR A CA 1
ATOM 733 C C . THR A 1 103 ? -14.659 -8.273 11.575 1.00 45.12 103 THR A C 1
ATOM 735 O O . THR A 1 103 ? -15.309 -8.866 10.715 1.00 45.12 103 THR A O 1
ATOM 738 N N . ILE A 1 104 ? -13.519 -7.628 11.318 1.00 47.44 104 ILE A N 1
ATOM 739 C CA . ILE A 1 104 ? -12.783 -7.845 10.074 1.00 47.44 104 ILE A CA 1
ATOM 740 C C . ILE A 1 104 ? -12.320 -9.298 10.120 1.00 47.44 104 ILE A C 1
ATOM 742 O O . ILE A 1 104 ? -11.436 -9.652 10.902 1.00 47.44 104 ILE A O 1
ATOM 746 N N . ASP A 1 105 ? -12.972 -10.151 9.336 1.00 46.25 105 ASP A N 1
ATOM 747 C CA . ASP A 1 105 ? -12.532 -11.523 9.155 1.00 46.25 105 ASP A CA 1
ATOM 748 C C . ASP A 1 105 ? -11.226 -11.509 8.353 1.00 46.25 105 ASP A C 1
ATOM 750 O O . ASP A 1 105 ? -11.206 -11.509 7.122 1.00 46.25 105 ASP A O 1
ATOM 754 N N . MET A 1 106 ? -10.106 -11.455 9.075 1.00 48.59 106 MET A N 1
ATOM 755 C CA . MET A 1 106 ? -8.768 -11.511 8.490 1.00 48.59 106 MET A CA 1
ATOM 756 C C . MET A 1 106 ? -8.458 -12.875 7.852 1.00 48.59 106 MET A C 1
ATOM 758 O O . MET A 1 106 ? -7.380 -13.037 7.287 1.00 48.59 106 MET A O 1
ATOM 762 N N . THR A 1 107 ? -9.356 -13.868 7.945 1.00 46.53 107 THR A N 1
ATOM 763 C CA . THR A 1 107 ? -9.150 -15.174 7.303 1.00 46.53 107 THR A CA 1
ATOM 764 C C . THR A 1 107 ? -9.579 -15.209 5.834 1.00 46.53 107 THR A C 1
ATOM 766 O O . THR A 1 107 ? -9.101 -16.082 5.109 1.00 46.53 107 THR A O 1
ATOM 769 N N . GLU A 1 108 ? -10.392 -14.249 5.365 1.00 49.28 108 GLU A N 1
ATOM 770 C CA . GLU A 1 108 ? -10.747 -14.101 3.939 1.00 49.28 108 GLU A CA 1
ATOM 771 C C . GLU A 1 108 ? -10.094 -12.896 3.248 1.00 49.28 108 GLU A C 1
ATOM 773 O O . GLU A 1 108 ? -9.918 -12.933 2.031 1.00 49.28 108 GLU A O 1
ATOM 778 N N . ALA A 1 109 ? -9.689 -11.855 3.984 1.00 60.69 109 ALA A N 1
ATOM 779 C CA . ALA A 1 109 ? -8.912 -10.765 3.401 1.00 60.69 109 ALA A CA 1
ATOM 780 C C . ALA A 1 109 ? -7.492 -11.269 3.107 1.00 60.69 109 ALA A C 1
ATOM 782 O O . ALA A 1 109 ? -6.664 -11.404 4.011 1.00 60.69 109 ALA A O 1
ATOM 783 N N . LEU A 1 110 ? -7.226 -11.600 1.842 1.00 75.62 110 LEU A N 1
ATOM 784 C CA . LEU A 1 110 ? -5.894 -11.950 1.364 1.00 75.62 110 LEU A CA 1
ATOM 785 C C . LEU A 1 110 ? -4.960 -10.803 1.785 1.00 75.62 110 LEU A C 1
ATOM 787 O O . LEU A 1 110 ? -5.175 -9.668 1.381 1.00 75.62 110 LEU A O 1
ATOM 791 N N . MET A 1 111 ? -4.002 -11.056 2.682 1.00 81.00 111 MET A N 1
ATOM 792 C CA . MET A 1 111 ? -3.156 -9.997 3.246 1.00 81.00 111 MET A CA 1
ATOM 793 C C . MET A 1 111 ? -2.462 -9.240 2.109 1.00 81.00 111 MET A C 1
ATOM 795 O O . MET A 1 111 ? -1.597 -9.818 1.464 1.00 81.00 111 MET A O 1
ATOM 799 N N . GLY A 1 112 ? -2.865 -7.990 1.858 1.00 87.19 112 GLY A N 1
ATOM 800 C CA . GLY A 1 112 ? -2.432 -7.193 0.703 1.00 87.19 112 GLY A CA 1
ATOM 801 C C . GLY A 1 112 ? -3.534 -6.844 -0.308 1.00 87.19 112 GLY A C 1
ATOM 802 O O . GLY A 1 112 ? -3.292 -5.985 -1.139 1.00 87.19 112 GLY A O 1
ATOM 803 N N . ASP A 1 113 ? -4.724 -7.448 -0.250 1.00 90.81 113 ASP A N 1
ATOM 804 C CA . ASP A 1 113 ? -5.905 -7.035 -1.027 1.00 90.81 113 ASP A CA 1
ATOM 805 C C . ASP A 1 113 ? -6.530 -5.815 -0.343 1.00 90.81 113 ASP A C 1
ATOM 807 O O . ASP A 1 113 ? -7.374 -5.909 0.555 1.00 90.81 113 ASP A O 1
ATOM 811 N N . LEU A 1 114 ? -6.019 -4.640 -0.695 1.00 91.56 114 LEU A N 1
ATOM 812 C CA . LEU A 1 114 ? -6.402 -3.387 -0.061 1.00 91.56 114 LEU A CA 1
ATOM 813 C C . LEU A 1 114 ? -7.680 -2.825 -0.680 1.00 91.56 114 LEU A C 1
ATOM 815 O O . LEU A 1 114 ? -8.355 -2.013 -0.041 1.00 91.56 114 LEU A O 1
ATOM 819 N N . ASN A 1 115 ? -8.026 -3.232 -1.901 1.00 91.56 115 ASN A N 1
ATOM 820 C CA . ASN A 1 115 ? -9.201 -2.753 -2.619 1.00 91.56 115 ASN A CA 1
ATOM 821 C C . ASN A 1 115 ? -10.461 -3.630 -2.399 1.00 91.56 115 ASN A C 1
ATOM 823 O O . ASN A 1 115 ? -11.577 -3.133 -2.591 1.00 91.56 115 ASN A O 1
ATOM 827 N N . GLY A 1 116 ? -10.295 -4.860 -1.905 1.00 89.19 116 GLY A N 1
ATOM 828 C CA . GLY A 1 116 ? -11.352 -5.803 -1.538 1.00 89.19 116 GLY A CA 1
ATOM 829 C C . GLY A 1 116 ? -11.944 -6.590 -2.711 1.00 89.19 116 GLY A C 1
ATOM 830 O O . GLY A 1 116 ? -13.119 -6.970 -2.644 1.00 89.19 116 GLY A O 1
ATOM 831 N N . ASP A 1 117 ? -11.197 -6.787 -3.798 1.00 87.38 117 ASP A N 1
ATOM 832 C CA . ASP A 1 117 ? -11.660 -7.509 -4.991 1.00 87.38 117 ASP A CA 1
ATOM 833 C C . ASP A 1 117 ? -11.337 -9.014 -4.986 1.00 87.38 117 ASP A C 1
ATOM 835 O O . ASP A 1 117 ? -11.811 -9.756 -5.858 1.00 87.38 117 ASP A O 1
ATOM 839 N N . GLY A 1 118 ? -10.617 -9.484 -3.967 1.00 84.12 118 GLY A N 1
ATOM 840 C CA . GLY A 1 118 ? -10.228 -10.875 -3.770 1.00 84.12 118 GLY A CA 1
ATOM 841 C C . GLY A 1 118 ? -8.910 -11.264 -4.441 1.00 84.12 118 GLY A C 1
ATOM 842 O O . GLY A 1 118 ? -8.596 -12.459 -4.479 1.00 84.12 118 GLY A O 1
ATOM 843 N N . GLN A 1 119 ? -8.150 -10.313 -4.985 1.00 83.44 119 GLN A N 1
ATOM 844 C CA . GLN A 1 119 ? -6.832 -10.532 -5.577 1.00 83.44 119 GLN A CA 1
ATOM 845 C C . GLN A 1 119 ? -5.809 -9.567 -4.964 1.00 83.44 119 GLN A C 1
ATOM 847 O O . GLN A 1 119 ? -6.138 -8.456 -4.585 1.00 83.44 119 GLN A O 1
ATOM 852 N N . ILE A 1 120 ? -4.549 -9.998 -4.859 1.00 86.62 120 ILE A N 1
ATOM 853 C CA . ILE A 1 120 ? -3.431 -9.103 -4.531 1.00 86.62 120 ILE A CA 1
ATOM 854 C C . ILE A 1 120 ? -2.783 -8.706 -5.850 1.00 86.62 120 ILE A C 1
ATOM 856 O O . ILE A 1 120 ? -2.106 -9.520 -6.482 1.00 86.62 120 ILE A O 1
ATOM 860 N N . THR A 1 121 ? -3.023 -7.474 -6.271 1.00 87.12 121 THR A N 1
ATOM 861 C CA . THR A 1 121 ? -2.632 -6.958 -7.585 1.00 87.12 121 THR A CA 1
ATOM 862 C C . THR A 1 121 ? -1.808 -5.684 -7.462 1.00 87.12 121 THR A C 1
ATOM 864 O O . THR A 1 121 ? -1.512 -5.182 -6.371 1.00 87.12 121 THR A O 1
ATOM 867 N N . PHE A 1 122 ? -1.407 -5.142 -8.609 1.00 85.94 122 PHE A N 1
ATOM 868 C CA . PHE A 1 122 ? -0.711 -3.870 -8.648 1.00 85.94 122 PHE A CA 1
ATOM 869 C C . PHE A 1 122 ? -1.600 -2.717 -8.149 1.00 85.94 122 PHE A C 1
ATOM 871 O O . PHE A 1 122 ? -1.106 -1.779 -7.523 1.00 85.94 122 PHE A O 1
ATOM 878 N N . GLU A 1 123 ? -2.914 -2.791 -8.355 1.00 89.19 123 GLU A N 1
ATOM 879 C CA . GLU A 1 123 ? -3.895 -1.819 -7.871 1.00 89.19 123 GLU A CA 1
ATOM 880 C C . GLU A 1 123 ? -3.845 -1.649 -6.348 1.00 89.19 123 GLU A C 1
ATOM 882 O O . GLU A 1 123 ? -3.951 -0.528 -5.844 1.00 89.19 123 GLU A O 1
ATOM 887 N N . ASP A 1 124 ? -3.616 -2.732 -5.611 1.00 91.44 124 ASP A N 1
ATOM 888 C CA . ASP A 1 124 ? -3.478 -2.689 -4.157 1.00 91.44 124 ASP A CA 1
ATOM 889 C C . ASP A 1 124 ? -2.181 -2.006 -3.731 1.00 91.44 124 ASP A C 1
ATOM 891 O O . ASP A 1 124 ? -2.151 -1.195 -2.803 1.00 91.44 124 ASP A O 1
ATOM 895 N N . ARG A 1 125 ? -1.098 -2.252 -4.471 1.00 90.00 125 ARG A N 1
ATOM 896 C CA . ARG A 1 125 ? 0.182 -1.573 -4.260 1.00 90.00 125 ARG A CA 1
ATOM 897 C C . ARG A 1 125 ? 0.063 -0.063 -4.474 1.00 90.00 125 ARG A C 1
ATOM 899 O O . ARG A 1 125 ? 0.689 0.704 -3.742 1.00 90.00 125 ARG A O 1
ATOM 906 N N . VAL A 1 126 ? -0.763 0.386 -5.425 1.00 90.44 126 VAL A N 1
ATOM 907 C CA . VAL A 1 126 ? -1.038 1.820 -5.636 1.00 90.44 126 VAL A CA 1
ATOM 908 C C . VAL A 1 126 ? -1.673 2.461 -4.405 1.00 90.44 126 VAL A C 1
ATOM 910 O O . VAL A 1 126 ? -1.354 3.611 -4.098 1.00 90.44 126 VAL A O 1
ATOM 913 N N . ILE A 1 127 ? -2.522 1.734 -3.671 1.00 92.38 127 ILE A N 1
ATOM 914 C CA . ILE A 1 127 ? -3.120 2.232 -2.424 1.00 92.38 127 ILE A CA 1
ATOM 915 C C . ILE A 1 127 ? -2.013 2.532 -1.403 1.00 92.38 127 ILE A C 1
ATOM 917 O O . ILE A 1 127 ? -1.960 3.658 -0.904 1.00 92.38 127 ILE A O 1
ATOM 921 N N . VAL A 1 128 ? -1.070 1.605 -1.190 1.00 93.50 128 VAL A N 1
ATOM 922 C CA . VAL A 1 128 ? 0.096 1.815 -0.302 1.00 93.50 128 VAL A CA 1
ATOM 923 C C . VAL A 1 128 ? 0.953 2.983 -0.781 1.00 93.50 128 VAL A C 1
ATOM 925 O O . VAL A 1 128 ? 1.223 3.911 -0.021 1.00 93.50 128 VAL A O 1
ATOM 928 N N . ALA A 1 129 ? 1.336 2.981 -2.061 1.00 89.50 129 ALA A N 1
ATOM 929 C CA . ALA A 1 129 ? 2.210 4.001 -2.634 1.00 89.50 129 ALA A CA 1
ATOM 930 C C . ALA A 1 129 ? 1.605 5.412 -2.531 1.00 89.50 129 ALA A C 1
ATOM 932 O O . ALA A 1 129 ? 2.319 6.382 -2.277 1.00 89.50 129 ALA A O 1
ATOM 933 N N . SER A 1 130 ? 0.281 5.536 -2.673 1.00 91.56 130 SER A N 1
ATOM 934 C CA . SER A 1 130 ? -0.425 6.815 -2.544 1.00 91.56 130 SER A CA 1
ATOM 935 C C . SER A 1 130 ? -0.453 7.371 -1.115 1.00 91.56 130 SER A C 1
ATOM 937 O O . SER A 1 130 ? -0.643 8.577 -0.939 1.00 91.56 130 SER A O 1
ATOM 939 N N . ALA A 1 131 ? -0.244 6.510 -0.116 1.00 93.88 131 ALA A N 1
ATOM 940 C CA . ALA A 1 131 ? -0.268 6.844 1.302 1.00 93.88 131 ALA A CA 1
ATOM 941 C C . ALA A 1 131 ? 1.140 6.907 1.935 1.00 93.88 131 ALA A C 1
ATOM 943 O O . ALA A 1 131 ? 1.268 7.234 3.116 1.00 93.88 131 ALA A O 1
ATOM 944 N N . LEU A 1 132 ? 2.208 6.659 1.167 1.00 94.00 132 LEU A N 1
ATOM 945 C CA . LEU A 1 132 ? 3.590 6.708 1.654 1.00 94.00 132 LEU A CA 1
ATOM 946 C C . LEU A 1 132 ? 3.950 8.048 2.312 1.00 94.00 132 LEU A C 1
ATOM 948 O O . LEU A 1 132 ? 3.673 9.136 1.802 1.00 94.00 132 LEU A O 1
ATOM 952 N N . GLY A 1 133 ? 4.626 7.956 3.453 1.00 93.81 133 GLY A N 1
ATOM 953 C CA . GLY A 1 133 ? 5.055 9.075 4.283 1.00 93.81 133 GLY A CA 1
ATOM 954 C C . GLY A 1 133 ? 3.937 9.723 5.100 1.00 93.81 133 GLY A C 1
ATOM 955 O O . GLY A 1 133 ? 4.190 10.742 5.751 1.00 93.81 133 GLY A O 1
ATOM 956 N N . THR A 1 134 ? 2.715 9.182 5.079 1.00 95.81 134 THR A N 1
ATOM 957 C CA . THR A 1 134 ? 1.611 9.707 5.888 1.00 95.81 134 THR A C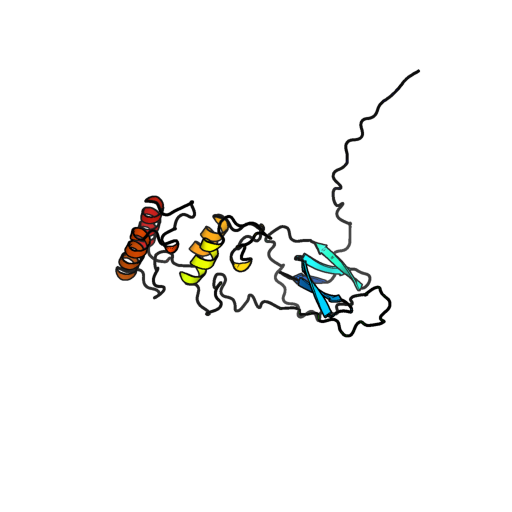A 1
ATOM 958 C C . THR A 1 134 ? 1.577 9.020 7.260 1.00 95.81 134 THR A C 1
ATOM 960 O O . THR A 1 134 ? 1.517 7.795 7.338 1.00 95.81 134 THR A O 1
ATOM 963 N N . PRO A 1 135 ? 1.642 9.778 8.369 1.00 96.94 135 PRO A N 1
ATOM 964 C CA . PRO A 1 135 ? 1.436 9.239 9.705 1.00 96.94 135 PRO A CA 1
ATOM 965 C C . PRO A 1 135 ? -0.049 9.241 10.086 1.00 96.94 135 PRO A C 1
ATOM 967 O O . PRO A 1 135 ? -0.854 10.021 9.561 1.00 96.94 135 PRO A O 1
ATOM 970 N N . PHE A 1 136 ? -0.385 8.421 11.074 1.00 93.44 136 PHE A N 1
ATOM 971 C CA . PHE A 1 136 ? -1.714 8.272 11.639 1.00 93.44 136 PHE A CA 1
ATOM 972 C C . PHE A 1 136 ? -2.346 9.632 11.969 1.00 93.44 136 PHE A C 1
ATOM 974 O O . PHE A 1 136 ? -1.743 10.511 12.595 1.00 93.44 136 PHE A O 1
ATOM 981 N N . GLY A 1 137 ? -3.592 9.812 11.529 1.00 88.44 137 GLY A N 1
ATOM 982 C CA . GLY A 1 137 ? -4.365 11.038 11.732 1.00 88.44 137 GLY A CA 1
ATOM 983 C C . GLY A 1 137 ? -4.077 12.172 10.739 1.00 88.44 137 GLY A C 1
ATOM 984 O O . GLY A 1 137 ? -4.756 13.201 10.800 1.00 88.44 137 GLY A O 1
ATOM 985 N N . GLN A 1 138 ? -3.125 12.020 9.810 1.00 95.69 138 GLN A N 1
ATOM 986 C CA . GLN A 1 138 ? -2.974 12.954 8.690 1.00 95.69 138 GLN A CA 1
ATOM 987 C C . GLN A 1 138 ? -3.913 12.621 7.528 1.00 95.69 138 GLN A C 1
ATOM 989 O O . GLN A 1 138 ? -4.295 11.477 7.295 1.00 95.69 138 GLN A O 1
ATOM 994 N N . LEU A 1 139 ? -4.288 13.656 6.770 1.00 93.31 139 LEU A N 1
ATOM 995 C CA . LEU A 1 139 ? -5.047 13.481 5.536 1.00 93.31 139 LEU A CA 1
ATOM 996 C C . LEU A 1 139 ? -4.203 12.680 4.534 1.00 93.31 139 LEU A C 1
ATOM 998 O O . LEU A 1 139 ? -3.110 13.118 4.185 1.00 93.31 139 LEU A O 1
ATOM 1002 N N . GLY A 1 140 ? -4.739 11.557 4.057 1.00 92.44 140 GLY A N 1
ATOM 1003 C CA . GLY A 1 140 ? -4.047 10.648 3.137 1.00 92.44 140 GLY A CA 1
ATOM 1004 C C . GLY A 1 140 ? -3.532 9.367 3.793 1.00 92.44 140 GLY A C 1
ATOM 1005 O O . GLY A 1 140 ? -3.185 8.448 3.067 1.00 92.44 140 GLY A O 1
ATOM 1006 N N . TYR A 1 141 ? -3.549 9.279 5.127 1.00 95.19 141 TYR A N 1
ATOM 1007 C CA . TYR A 1 141 ? -3.287 8.021 5.820 1.00 95.19 141 TYR A CA 1
ATOM 1008 C C . TYR A 1 141 ? -4.404 7.010 5.547 1.00 95.19 141 TYR A C 1
ATOM 1010 O O . TYR A 1 141 ? -5.581 7.298 5.792 1.00 95.19 141 TYR A O 1
ATOM 1018 N N . ASP A 1 142 ? -4.020 5.835 5.052 1.00 94.31 142 ASP A N 1
ATOM 1019 C CA . ASP A 1 142 ? -4.896 4.687 4.847 1.00 94.31 142 ASP A CA 1
ATOM 1020 C C . ASP A 1 142 ? -4.446 3.544 5.767 1.00 94.31 142 ASP A C 1
ATOM 1022 O O . ASP A 1 142 ? -3.426 2.915 5.488 1.00 94.31 142 ASP A O 1
ATOM 1026 N N . PRO A 1 143 ? -5.188 3.232 6.845 1.00 92.88 143 PRO A N 1
ATOM 1027 C CA . PRO A 1 143 ? -4.773 2.218 7.817 1.00 92.88 143 PRO A CA 1
ATOM 1028 C C . PRO A 1 143 ? -4.606 0.818 7.212 1.0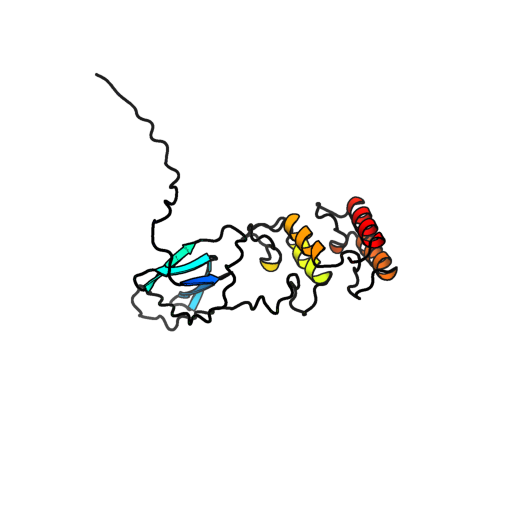0 92.88 143 PRO A C 1
ATOM 1030 O O . PRO A 1 143 ? -4.025 -0.050 7.851 1.00 92.88 143 PRO A O 1
ATOM 1033 N N . ARG A 1 144 ? -5.117 0.572 5.999 1.00 92.38 144 ARG A N 1
ATOM 1034 C CA . ARG A 1 144 ? -4.927 -0.699 5.292 1.00 92.38 144 ARG A CA 1
ATOM 1035 C C . ARG A 1 144 ? -3.506 -0.858 4.739 1.00 92.38 144 ARG A C 1
ATOM 1037 O O . ARG A 1 144 ? -3.095 -1.980 4.481 1.00 92.38 144 ARG A O 1
ATOM 1044 N N . GLY A 1 145 ? -2.784 0.245 4.533 1.00 92.56 145 GLY A N 1
ATOM 1045 C CA . GLY A 1 145 ? -1.417 0.258 4.006 1.00 92.56 145 GLY A CA 1
ATOM 1046 C C . GLY A 1 145 ? -0.317 0.287 5.071 1.00 92.56 145 GLY A C 1
ATOM 1047 O O . GLY A 1 145 ? 0.844 0.295 4.693 1.00 92.56 145 GLY A O 1
ATOM 1048 N N . ASP A 1 146 ? -0.665 0.331 6.359 1.00 94.94 146 ASP A N 1
ATOM 1049 C CA . ASP A 1 146 ? 0.262 0.287 7.502 1.00 94.94 146 ASP A CA 1
ATOM 1050 C C . ASP A 1 146 ? 0.400 -1.176 7.955 1.00 94.94 146 ASP A C 1
ATOM 1052 O O . ASP A 1 146 ? -0.261 -1.635 8.892 1.00 94.94 146 ASP A O 1
ATOM 1056 N N . PHE A 1 147 ? 1.167 -1.952 7.185 1.00 89.69 147 PHE A N 1
ATOM 1057 C CA . PHE A 1 147 ? 1.335 -3.393 7.379 1.00 89.69 147 PHE A CA 1
ATOM 1058 C C . PHE A 1 147 ? 2.074 -3.701 8.674 1.00 89.69 147 PHE A C 1
ATOM 1060 O O . PHE A 1 147 ? 1.854 -4.775 9.245 1.00 89.69 147 PHE A O 1
ATOM 1067 N N . ASP A 1 148 ? 2.954 -2.797 9.118 1.00 91.31 148 ASP A N 1
ATOM 1068 C CA . ASP A 1 148 ? 3.712 -2.974 10.350 1.00 91.31 148 ASP A CA 1
ATOM 1069 C C . ASP A 1 148 ? 3.061 -2.371 11.616 1.00 91.31 148 ASP A C 1
ATOM 1071 O O . ASP A 1 148 ? 3.532 -2.583 12.744 1.00 91.31 148 ASP A O 1
ATOM 1075 N N . GLY A 1 149 ? 1.934 -1.679 11.439 1.00 91.62 149 GLY A N 1
ATOM 1076 C CA . GLY A 1 149 ? 1.112 -1.114 12.500 1.00 91.62 149 GLY A CA 1
ATOM 1077 C C . GLY A 1 149 ? 1.807 -0.017 13.305 1.00 91.62 149 GLY A C 1
ATOM 1078 O O . GLY A 1 149 ? 1.363 0.275 14.420 1.00 91.62 149 GLY A O 1
ATOM 1079 N N . ASN A 1 150 ? 2.905 0.563 12.814 1.00 92.81 150 ASN A N 1
ATOM 1080 C CA . ASN A 1 150 ? 3.694 1.541 13.564 1.00 92.81 150 ASN A CA 1
ATOM 1081 C C . ASN A 1 150 ? 3.064 2.951 13.574 1.00 92.81 150 ASN A C 1
ATOM 1083 O O . ASN A 1 150 ? 3.557 3.854 14.261 1.00 92.81 150 ASN A O 1
ATOM 1087 N N . GLY A 1 151 ? 1.962 3.142 12.843 1.00 92.81 151 GLY A N 1
ATOM 1088 C CA . GLY A 1 151 ? 1.254 4.409 12.733 1.00 92.81 151 GLY A CA 1
ATOM 1089 C C . GLY A 1 151 ? 1.831 5.340 11.668 1.00 92.81 151 GLY A C 1
ATOM 1090 O O . GLY A 1 151 ? 1.493 6.526 11.670 1.00 92.81 151 GLY A O 1
ATOM 1091 N N . VAL A 1 152 ? 2.702 4.864 10.780 1.00 96.25 152 VAL A N 1
ATOM 1092 C CA . VAL A 1 152 ? 3.277 5.600 9.649 1.00 96.25 152 VAL A CA 1
ATOM 1093 C C . VAL A 1 152 ? 3.444 4.650 8.474 1.00 96.25 152 VAL A C 1
ATOM 1095 O O . VAL A 1 152 ? 4.156 3.669 8.581 1.00 96.25 152 VAL A O 1
ATOM 1098 N N . ILE A 1 153 ? 2.866 4.999 7.326 1.00 95.06 153 ILE A N 1
ATOM 1099 C CA . ILE A 1 153 ? 3.048 4.210 6.104 1.00 95.06 153 ILE A CA 1
ATOM 1100 C C . ILE A 1 153 ? 4.395 4.592 5.495 1.00 95.06 153 ILE A C 1
ATOM 1102 O O . ILE A 1 153 ? 4.550 5.715 5.004 1.00 95.06 153 ILE A O 1
ATOM 1106 N N . ASP A 1 154 ? 5.383 3.705 5.540 1.00 95.06 154 ASP A N 1
ATOM 1107 C CA . ASP A 1 154 ? 6.745 3.965 5.074 1.00 95.06 154 ASP A CA 1
ATOM 1108 C C . ASP A 1 154 ? 7.302 2.883 4.127 1.00 95.06 154 ASP A C 1
ATOM 1110 O O . ASP A 1 154 ? 6.578 2.071 3.549 1.00 95.06 154 ASP A O 1
ATOM 1114 N N . ALA A 1 155 ? 8.611 2.927 3.862 1.00 91.88 155 ALA A N 1
ATOM 1115 C CA . ALA A 1 155 ? 9.261 1.995 2.943 1.00 91.88 155 ALA A CA 1
ATOM 1116 C C . ALA A 1 155 ? 9.190 0.530 3.419 1.00 91.88 155 ALA A C 1
ATOM 1118 O O . ALA A 1 155 ? 9.288 -0.383 2.598 1.00 91.88 155 ALA A O 1
ATOM 1119 N N . SER A 1 156 ? 9.022 0.295 4.722 1.00 93.81 156 SER A N 1
ATOM 1120 C CA . SER A 1 156 ? 8.855 -1.034 5.316 1.00 93.81 156 SER A CA 1
ATOM 1121 C C . SER A 1 156 ? 7.520 -1.647 4.899 1.00 93.81 156 SER A C 1
ATOM 1123 O O . SER A 1 156 ? 7.484 -2.812 4.503 1.00 93.81 156 SER A O 1
ATOM 1125 N N . ASP A 1 157 ? 6.453 -0.847 4.885 1.00 94.12 157 ASP A N 1
ATOM 1126 C CA . ASP A 1 157 ? 5.126 -1.262 4.426 1.00 94.12 157 ASP A CA 1
ATOM 1127 C C . ASP A 1 157 ? 5.104 -1.555 2.929 1.00 94.12 157 ASP A C 1
ATOM 1129 O O . ASP A 1 157 ? 4.585 -2.583 2.489 1.00 94.12 157 ASP A O 1
ATOM 1133 N N . LEU A 1 158 ? 5.742 -0.695 2.129 1.00 90.88 158 LEU A N 1
ATOM 1134 C CA . LEU A 1 158 ? 5.879 -0.943 0.695 1.00 90.88 158 LEU A CA 1
ATOM 1135 C C . LEU A 1 158 ? 6.690 -2.216 0.424 1.00 90.88 158 LEU A C 1
ATOM 1137 O O . LEU A 1 158 ? 6.340 -2.991 -0.464 1.00 90.88 158 LEU A O 1
ATOM 1141 N N . ALA A 1 159 ? 7.755 -2.462 1.192 1.00 89.31 159 ALA A N 1
ATOM 1142 C CA . ALA A 1 159 ? 8.538 -3.688 1.080 1.00 89.31 159 ALA A CA 1
ATOM 1143 C C . ALA A 1 159 ? 7.719 -4.932 1.459 1.00 89.31 159 ALA A C 1
ATOM 1145 O O . ALA A 1 159 ? 7.843 -5.959 0.789 1.00 89.31 159 ALA A O 1
ATOM 1146 N N . ALA A 1 160 ? 6.866 -4.842 2.485 1.00 90.44 160 ALA A N 1
ATOM 1147 C CA . ALA A 1 160 ? 5.937 -5.910 2.848 1.00 90.44 160 ALA A CA 1
ATOM 1148 C C . ALA A 1 160 ? 4.936 -6.185 1.716 1.00 90.44 160 ALA A C 1
ATOM 1150 O O . ALA A 1 160 ? 4.753 -7.339 1.330 1.00 90.44 160 ALA A O 1
ATOM 1151 N N . MET A 1 161 ? 4.372 -5.137 1.109 1.00 91.12 161 MET A N 1
ATOM 1152 C CA . MET A 1 161 ? 3.464 -5.265 -0.032 1.00 91.12 161 MET A CA 1
ATOM 1153 C C . MET A 1 161 ? 4.146 -5.876 -1.265 1.00 91.12 161 MET A C 1
ATOM 1155 O O . MET A 1 161 ? 3.619 -6.788 -1.901 1.00 91.12 161 MET A O 1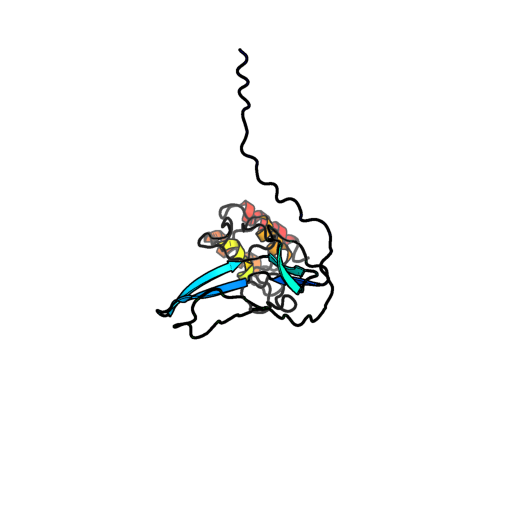
ATOM 1159 N N . ASN A 1 162 ? 5.370 -5.445 -1.567 1.00 86.69 162 ASN A N 1
ATOM 1160 C CA . ASN A 1 162 ? 6.180 -5.996 -2.656 1.00 86.69 162 ASN A CA 1
ATOM 1161 C C . ASN A 1 162 ? 6.566 -7.472 -2.441 1.00 86.69 162 ASN A C 1
ATOM 1163 O O . ASN A 1 162 ? 6.952 -8.141 -3.394 1.00 86.69 162 ASN A O 1
ATOM 1167 N N . ALA A 1 163 ? 6.506 -7.986 -1.208 1.00 86.81 163 ALA A N 1
ATOM 1168 C CA . ALA A 1 163 ? 6.721 -9.405 -0.925 1.00 86.81 163 ALA A CA 1
ATOM 1169 C C . ALA A 1 163 ? 5.462 -10.259 -1.163 1.00 86.81 163 ALA A C 1
ATOM 1171 O O . ALA A 1 163 ? 5.562 -11.485 -1.227 1.00 86.81 163 ALA A O 1
ATOM 1172 N N . LEU A 1 164 ? 4.292 -9.622 -1.269 1.00 85.31 164 LEU A N 1
ATOM 1173 C CA . LEU A 1 164 ? 2.995 -10.262 -1.495 1.00 85.31 164 LEU A CA 1
ATOM 1174 C C . LEU A 1 164 ? 2.609 -10.258 -2.979 1.00 85.31 164 LEU A C 1
ATOM 1176 O O . LEU A 1 164 ? 2.007 -11.216 -3.460 1.00 85.31 164 LEU A O 1
ATOM 1180 N N . VAL A 1 165 ? 2.979 -9.197 -3.702 1.00 82.75 165 VAL A N 1
ATOM 1181 C CA . VAL A 1 165 ? 2.738 -9.030 -5.141 1.00 82.75 165 VAL A CA 1
ATOM 1182 C C . VAL A 1 165 ? 3.994 -9.410 -5.917 1.00 82.75 165 VAL A C 1
ATOM 1184 O O . VAL A 1 165 ? 5.106 -9.027 -5.555 1.00 82.75 165 VAL A O 1
ATOM 1187 N N . CYS A 1 166 ? 3.837 -10.075 -7.058 1.00 87.88 166 CYS A N 1
ATOM 1188 C CA . CYS A 1 166 ? 4.926 -10.122 -8.019 1.00 87.88 166 CYS A CA 1
ATOM 1189 C C . CYS A 1 166 ? 5.098 -8.754 -8.683 1.00 87.88 166 CYS A C 1
ATOM 1191 O O . CYS A 1 166 ? 4.410 -8.431 -9.641 1.00 87.88 166 CYS A O 1
ATOM 1193 N N . ILE A 1 167 ? 6.043 -7.949 -8.201 1.00 88.00 167 ILE A N 1
ATOM 1194 C CA . ILE A 1 167 ? 6.246 -6.575 -8.698 1.00 88.00 167 ILE A CA 1
ATOM 1195 C C . ILE A 1 167 ? 6.615 -6.482 -10.190 1.00 88.00 167 ILE A C 1
ATOM 1197 O O . ILE A 1 167 ? 6.576 -5.398 -10.764 1.00 88.00 167 ILE A O 1
ATOM 1201 N N . ALA A 1 168 ? 7.017 -7.600 -10.801 1.00 92.25 168 ALA A N 1
ATOM 1202 C CA . ALA A 1 168 ? 7.336 -7.684 -12.221 1.00 92.25 168 ALA A CA 1
ATOM 1203 C C . ALA A 1 168 ? 6.123 -8.002 -13.109 1.00 92.25 168 ALA A C 1
ATOM 1205 O O . ALA A 1 168 ? 6.226 -7.789 -14.311 1.00 92.25 168 ALA A O 1
ATOM 1206 N N . ASP A 1 169 ? 5.033 -8.512 -12.533 1.00 92.31 169 ASP A N 1
ATOM 1207 C CA . ASP A 1 169 ? 3.749 -8.762 -13.197 1.00 92.31 169 ASP A CA 1
ATOM 1208 C C . ASP A 1 169 ? 2.864 -7.531 -12.968 1.00 92.31 169 ASP A C 1
ATOM 1210 O O . ASP A 1 169 ? 2.101 -7.439 -12.003 1.00 92.31 169 ASP A O 1
ATOM 1214 N N . VAL A 1 170 ? 3.090 -6.502 -13.780 1.00 91.88 170 VAL A N 1
ATOM 1215 C CA . VAL A 1 170 ? 2.480 -5.182 -13.576 1.00 91.88 170 VAL A CA 1
ATOM 1216 C C . VAL A 1 170 ? 1.075 -5.100 -14.158 1.00 91.88 170 VAL A C 1
ATOM 1218 O O . VAL A 1 170 ? 0.316 -4.220 -13.753 1.00 91.88 170 VAL A O 1
ATOM 1221 N N . ASN A 1 171 ? 0.716 -6.004 -15.074 1.00 90.38 171 ASN A N 1
ATOM 1222 C CA . ASN A 1 171 ? -0.637 -6.092 -15.621 1.00 90.38 171 ASN A CA 1
ATOM 1223 C C . ASN A 1 171 ? -1.544 -7.064 -14.831 1.00 90.38 171 ASN A C 1
ATOM 1225 O O . ASN A 1 171 ? -2.759 -7.081 -15.052 1.00 90.38 171 ASN A O 1
ATOM 1229 N N . GLY A 1 172 ? -0.965 -7.836 -13.900 1.00 88.38 172 GLY A N 1
ATOM 1230 C CA . GLY A 1 172 ? -1.669 -8.710 -12.967 1.00 88.38 172 GLY A CA 1
ATOM 1231 C C . GLY A 1 172 ? -2.235 -9.982 -13.599 1.00 88.38 172 GLY A C 1
ATOM 1232 O O . GLY A 1 172 ? -3.197 -10.545 -13.065 1.00 88.38 172 GLY A O 1
ATOM 1233 N N . ASP A 1 173 ? -1.711 -10.434 -14.740 1.00 89.69 173 ASP A N 1
ATOM 1234 C CA . ASP A 1 173 ? -2.222 -11.617 -15.445 1.00 89.69 173 ASP A CA 1
ATOM 1235 C C . ASP A 1 173 ? -1.630 -12.953 -14.948 1.00 89.69 173 ASP A C 1
ATOM 1237 O O . ASP A 1 173 ? -2.077 -14.037 -15.355 1.00 89.69 173 ASP A O 1
ATOM 1241 N N . GLY A 1 174 ? -0.680 -12.887 -14.014 1.00 88.31 174 GLY A N 1
ATOM 1242 C CA . GLY A 1 174 ? -0.001 -14.023 -13.402 1.00 88.31 174 GLY A CA 1
ATOM 1243 C C . GLY A 1 174 ? 1.233 -14.500 -14.170 1.00 88.31 174 GLY A C 1
ATOM 1244 O O . GLY A 1 174 ? 1.781 -15.557 -13.821 1.00 88.31 174 GLY A O 1
ATOM 1245 N N . VAL A 1 175 ? 1.662 -13.799 -15.225 1.00 91.62 175 VAL A N 1
ATOM 1246 C CA . VAL A 1 175 ? 2.782 -14.189 -16.088 1.00 91.62 175 VAL A CA 1
ATOM 1247 C C . VAL A 1 175 ? 3.694 -13.000 -16.377 1.00 91.62 175 VAL A C 1
ATOM 1249 O O . VAL A 1 175 ? 3.372 -12.144 -17.175 1.00 91.62 175 VAL A O 1
ATOM 1252 N N . VAL A 1 176 ? 4.922 -13.044 -15.852 1.00 94.00 176 VAL A N 1
ATOM 1253 C CA . VAL A 1 176 ? 5.949 -12.039 -16.180 1.00 94.00 176 VAL A CA 1
ATOM 1254 C C . VAL A 1 176 ? 6.449 -12.216 -17.617 1.00 94.00 176 VAL A C 1
ATOM 1256 O O . VAL A 1 176 ? 7.203 -13.160 -17.904 1.00 94.00 176 VAL A O 1
ATOM 1259 N N . ASP A 1 177 ? 6.078 -11.308 -18.520 1.00 95.94 177 ASP A N 1
ATOM 1260 C CA . ASP A 1 177 ? 6.505 -11.324 -19.920 1.00 95.94 177 ASP A CA 1
ATOM 1261 C C . ASP A 1 177 ? 6.669 -9.930 -20.582 1.00 95.94 177 ASP A C 1
ATOM 1263 O O . ASP A 1 177 ? 6.842 -8.899 -19.939 1.00 95.94 177 ASP A O 1
ATOM 1267 N N . ASN A 1 178 ? 6.769 -9.868 -21.914 1.00 97.38 178 ASN A N 1
ATOM 1268 C CA . ASN A 1 178 ? 7.038 -8.592 -22.591 1.00 97.38 178 ASN A CA 1
ATOM 1269 C C . ASN A 1 178 ? 5.887 -7.579 -22.477 1.00 97.38 178 ASN A C 1
ATOM 1271 O O . ASN A 1 178 ? 6.126 -6.394 -22.748 1.00 97.38 178 ASN A O 1
ATOM 1275 N N . ASP A 1 179 ? 4.680 -8.019 -22.129 1.00 97.25 179 ASP A N 1
ATOM 1276 C CA . ASP A 1 179 ? 3.542 -7.134 -21.922 1.00 97.25 179 ASP A CA 1
ATOM 1277 C C . ASP A 1 179 ? 3.755 -6.313 -20.638 1.00 97.25 179 ASP A C 1
ATOM 1279 O O . ASP A 1 179 ? 3.634 -5.087 -20.694 1.00 97.25 179 ASP A O 1
ATOM 1283 N N . ASP A 1 180 ? 4.261 -6.922 -19.559 1.00 95.69 180 ASP A N 1
ATOM 1284 C CA . ASP A 1 180 ? 4.652 -6.215 -18.32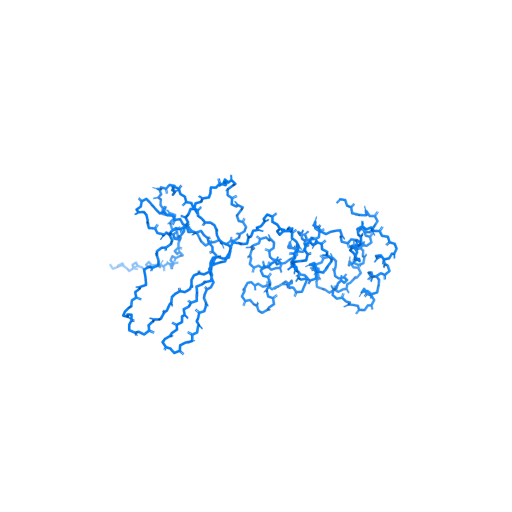7 1.00 95.69 180 ASP A CA 1
ATOM 1285 C C . ASP A 1 180 ? 5.742 -5.176 -18.553 1.00 95.69 180 ASP A C 1
ATOM 1287 O O . ASP A 1 180 ? 5.648 -4.026 -18.124 1.00 95.69 180 ASP A O 1
ATOM 1291 N N . LEU A 1 181 ? 6.799 -5.564 -19.272 1.00 97.12 181 LEU A N 1
ATOM 1292 C CA . LEU A 1 181 ? 7.888 -4.649 -19.601 1.00 97.12 181 LEU A CA 1
ATOM 1293 C C . LEU A 1 181 ? 7.372 -3.459 -20.420 1.00 97.12 181 LEU A C 1
ATOM 1295 O O . LEU A 1 181 ? 7.811 -2.327 -20.216 1.00 97.12 181 LEU A O 1
ATOM 1299 N N . SER A 1 182 ? 6.466 -3.708 -21.365 1.00 97.88 182 SER A N 1
ATOM 1300 C CA . SER A 1 182 ? 5.910 -2.654 -22.216 1.00 97.88 182 SER A CA 1
ATOM 1301 C C . SER A 1 182 ? 5.030 -1.693 -21.419 1.00 97.88 182 SER A C 1
ATOM 1303 O O . SER A 1 182 ? 5.130 -0.482 -21.621 1.00 97.88 182 SER A O 1
ATOM 1305 N N . GLU A 1 183 ? 4.210 -2.214 -20.508 1.00 96.94 183 GLU A N 1
ATOM 1306 C CA . GLU A 1 183 ? 3.351 -1.419 -19.633 1.00 96.94 183 GLU A CA 1
ATOM 1307 C C . GLU A 1 183 ? 4.159 -0.606 -18.614 1.00 96.94 183 GLU A C 1
ATOM 1309 O O . GLU A 1 183 ? 3.970 0.610 -18.513 1.00 96.94 183 GLU A O 1
ATOM 1314 N N . TYR A 1 184 ? 5.148 -1.218 -17.955 1.00 96.56 184 TYR A N 1
ATOM 1315 C CA . TYR A 1 184 ? 6.034 -0.505 -17.035 1.00 96.56 184 TYR A CA 1
ATOM 1316 C C . TYR A 1 184 ? 6.764 0.654 -17.725 1.00 96.56 184 TYR A C 1
ATOM 1318 O O . TYR A 1 184 ? 6.851 1.757 -17.185 1.00 96.56 184 TYR A O 1
ATOM 1326 N N . LEU A 1 185 ? 7.271 0.446 -18.946 1.00 97.56 185 LEU A N 1
ATOM 1327 C CA . LEU A 1 185 ? 7.946 1.507 -19.696 1.00 97.56 185 LEU A CA 1
ATOM 1328 C C . LEU A 1 185 ? 7.006 2.668 -20.060 1.00 97.56 185 LEU A C 1
ATOM 1330 O O . LEU A 1 185 ? 7.466 3.813 -20.123 1.00 97.56 185 LEU A O 1
ATOM 1334 N N . ASP A 1 186 ? 5.713 2.410 -20.277 1.00 97.75 186 ASP A N 1
ATOM 1335 C CA . ASP A 1 186 ? 4.714 3.463 -20.493 1.00 97.75 186 ASP A CA 1
ATOM 1336 C C . ASP A 1 186 ? 4.524 4.307 -19.223 1.00 97.75 186 ASP A C 1
ATOM 1338 O O . ASP A 1 186 ? 4.675 5.536 -19.270 1.00 97.75 186 ASP A O 1
ATOM 1342 N N . TRP A 1 187 ? 4.325 3.654 -18.072 1.00 96.19 187 TRP A N 1
ATOM 1343 C CA . TRP A 1 187 ? 4.234 4.308 -16.760 1.00 96.19 187 TRP A CA 1
ATOM 1344 C C . TRP A 1 187 ? 5.489 5.127 -16.451 1.00 96.19 187 TRP A C 1
ATOM 1346 O O . TRP A 1 187 ? 5.407 6.314 -16.128 1.00 96.19 187 TRP A O 1
ATOM 1356 N N . PHE A 1 188 ? 6.666 4.531 -16.640 1.00 96.69 188 PHE A N 1
ATOM 1357 C CA . PHE A 1 188 ? 7.952 5.181 -16.411 1.00 96.69 188 PHE A CA 1
ATOM 1358 C C . PHE A 1 188 ? 8.120 6.431 -17.281 1.00 96.69 188 PHE A C 1
ATOM 1360 O O . PHE A 1 188 ? 8.498 7.502 -16.804 1.00 96.69 188 PHE A O 1
ATOM 1367 N N . SER A 1 189 ? 7.795 6.327 -18.573 1.00 97.38 189 SER A N 1
ATOM 1368 C CA . SER A 1 189 ? 7.953 7.432 -19.526 1.00 97.38 189 SER A CA 1
ATOM 1369 C C . SER A 1 189 ? 7.001 8.607 -19.277 1.00 97.38 189 SER A C 1
ATOM 1371 O O . SER A 1 189 ? 7.292 9.738 -19.680 1.00 97.38 189 SER A O 1
ATOM 1373 N N . THR A 1 190 ? 5.881 8.349 -18.602 1.00 97.19 190 THR A N 1
ATOM 1374 C CA . THR A 1 190 ? 4.867 9.346 -18.244 1.00 97.19 190 THR A CA 1
ATOM 1375 C C . THR A 1 190 ? 4.995 9.841 -16.803 1.00 97.19 190 THR A C 1
ATOM 1377 O O . THR A 1 190 ? 4.213 10.703 -16.398 1.00 97.19 190 THR A O 1
ATOM 1380 N N . ALA A 1 191 ? 6.016 9.372 -16.068 1.00 94.94 191 ALA A N 1
ATOM 1381 C CA . ALA A 1 191 ? 6.197 9.608 -14.635 1.00 94.94 191 ALA A CA 1
ATOM 1382 C C . ALA A 1 191 ? 4.926 9.278 -13.831 1.00 94.94 191 ALA A C 1
ATOM 1384 O O . ALA A 1 191 ? 4.544 10.008 -12.912 1.00 94.94 191 ALA A O 1
ATOM 1385 N N . ASP A 1 192 ? 4.244 8.203 -14.227 1.00 93.81 192 ASP A N 1
ATOM 1386 C CA . ASP A 1 192 ? 3.100 7.668 -13.503 1.00 93.81 192 ASP A CA 1
ATOM 1387 C C . ASP A 1 192 ? 3.572 7.192 -12.115 1.00 93.81 192 ASP A C 1
ATOM 1389 O O . ASP A 1 192 ? 4.589 6.499 -12.044 1.00 93.81 192 ASP A O 1
ATOM 1393 N N . PRO A 1 193 ? 2.873 7.529 -11.013 1.00 88.44 193 PRO A N 1
ATOM 1394 C CA . PRO A 1 193 ? 3.232 7.066 -9.669 1.00 88.44 193 PRO A CA 1
ATOM 1395 C C . PRO A 1 193 ? 3.368 5.545 -9.543 1.00 88.44 193 PRO A C 1
ATOM 1397 O O . PRO A 1 193 ? 4.066 5.064 -8.660 1.00 88.44 193 PRO A O 1
ATOM 1400 N N . ARG A 1 194 ? 2.737 4.778 -10.437 1.00 89.19 194 ARG A N 1
ATOM 1401 C CA . ARG A 1 194 ? 2.886 3.322 -10.527 1.00 89.19 194 ARG A CA 1
ATOM 1402 C C . ARG A 1 194 ? 4.298 2.882 -10.915 1.00 89.19 194 ARG A C 1
ATOM 1404 O O . ARG A 1 194 ? 4.702 1.775 -10.595 1.00 89.19 194 ARG A O 1
ATOM 1411 N N . ALA A 1 195 ? 5.078 3.727 -11.579 1.00 93.38 195 ALA A N 1
ATOM 1412 C CA . ALA A 1 195 ? 6.452 3.388 -11.935 1.00 93.38 195 ALA A CA 1
ATOM 1413 C C . ALA A 1 195 ? 7.422 3.412 -10.740 1.00 93.38 195 ALA A C 1
ATOM 1415 O O . ALA A 1 195 ? 8.548 2.949 -10.901 1.00 93.38 195 ALA A O 1
ATOM 1416 N N . GLU A 1 196 ? 7.000 3.932 -9.582 1.00 91.12 196 GLU A N 1
ATOM 1417 C CA . GLU A 1 196 ? 7.779 3.966 -8.342 1.00 91.12 196 GLU A CA 1
ATOM 1418 C C . GLU A 1 196 ? 7.920 2.538 -7.822 1.00 91.12 196 GLU A C 1
ATOM 1420 O O . GLU A 1 196 ? 6.902 1.897 -7.559 1.00 91.12 196 GLU A O 1
ATOM 1425 N N . MET A 1 197 ? 9.134 2.011 -7.706 1.00 89.75 197 MET A N 1
ATOM 1426 C CA . MET A 1 197 ? 9.427 0.602 -7.415 1.00 89.75 197 MET A CA 1
ATOM 1427 C C . MET A 1 197 ? 10.338 0.419 -6.203 1.00 89.75 197 MET A C 1
ATOM 1429 O O . MET A 1 197 ? 10.231 -0.614 -5.535 1.00 89.75 197 MET A O 1
ATOM 1433 N N . ASP A 1 198 ? 11.195 1.394 -5.898 1.00 87.31 198 ASP A N 1
ATOM 1434 C CA . ASP A 1 198 ? 12.168 1.287 -4.807 1.00 87.31 198 ASP A CA 1
ATOM 1435 C C . ASP A 1 198 ? 11.720 1.964 -3.497 1.00 87.31 198 ASP A C 1
ATOM 1437 O O . ASP A 1 198 ? 12.319 1.728 -2.442 1.00 87.31 198 ASP A O 1
ATOM 1441 N N . GLY A 1 199 ? 10.619 2.724 -3.537 1.00 84.75 199 GLY A N 1
ATOM 1442 C CA . GLY A 1 199 ? 10.024 3.369 -2.368 1.00 84.75 199 GLY A CA 1
ATOM 1443 C C . GLY A 1 199 ? 10.725 4.662 -1.968 1.00 84.75 199 GLY A C 1
ATOM 1444 O O . GLY A 1 199 ? 10.488 5.177 -0.868 1.00 84.75 199 GLY A O 1
ATOM 1445 N N . LEU A 1 200 ? 11.598 5.191 -2.823 1.00 87.75 200 LEU A N 1
ATOM 1446 C CA . LEU A 1 200 ? 12.213 6.493 -2.643 1.00 87.75 200 LEU A CA 1
ATOM 1447 C C . LEU A 1 200 ? 11.336 7.586 -3.275 1.00 87.75 200 LEU A C 1
ATOM 1449 O O . LEU A 1 200 ? 10.456 7.334 -4.085 1.00 87.75 200 LEU A O 1
ATOM 1453 N N . PRO A 1 201 ? 11.495 8.860 -2.880 1.00 85.44 201 PRO A N 1
ATOM 1454 C CA . PRO A 1 201 ? 10.679 9.914 -3.466 1.00 85.44 201 PRO A CA 1
ATOM 1455 C C . PRO A 1 201 ? 10.963 10.159 -4.961 1.00 85.44 201 PRO A C 1
ATOM 1457 O O . PRO A 1 201 ? 11.887 10.903 -5.307 1.00 85.44 201 PRO A O 1
ATOM 1460 N N . GLY A 1 202 ? 10.055 9.679 -5.811 1.00 89.12 202 GLY A N 1
ATOM 1461 C CA . GLY A 1 202 ? 9.879 10.096 -7.201 1.00 89.12 202 GLY A CA 1
ATOM 1462 C C . GLY A 1 202 ? 10.513 9.152 -8.219 1.00 89.12 202 GLY A C 1
ATOM 1463 O O . GLY A 1 202 ? 11.512 8.520 -7.941 1.00 89.12 202 GLY A O 1
ATOM 1464 N N . ILE A 1 203 ? 9.990 9.178 -9.450 1.00 93.88 203 ILE A N 1
ATOM 1465 C CA . ILE A 1 203 ? 10.371 8.235 -10.513 1.00 93.88 203 ILE A CA 1
ATOM 1466 C C . ILE A 1 203 ? 11.774 8.544 -11.069 1.00 93.88 203 ILE A C 1
ATOM 1468 O O . ILE A 1 203 ? 11.975 9.542 -11.779 1.00 93.88 203 ILE A O 1
ATOM 1472 N N . THR A 1 204 ? 12.750 7.690 -10.773 1.00 96.44 204 THR A N 1
ATOM 1473 C CA . THR A 1 204 ? 14.162 7.788 -11.171 1.00 96.44 204 THR A CA 1
ATOM 1474 C C . THR A 1 204 ? 14.662 6.532 -11.894 1.00 96.44 204 THR A C 1
ATOM 1476 O O . THR A 1 204 ? 13.937 5.575 -12.105 1.00 96.44 204 THR A O 1
ATOM 1479 N N . LEU A 1 205 ? 15.927 6.516 -12.333 1.00 97.31 205 LEU A N 1
ATOM 1480 C CA . LEU A 1 205 ? 16.503 5.311 -12.950 1.00 97.31 205 LEU A CA 1
ATOM 1481 C C . LEU A 1 205 ? 16.639 4.136 -11.971 1.00 97.31 205 LEU A C 1
ATOM 1483 O O . LEU A 1 205 ? 16.714 3.001 -12.435 1.00 97.31 205 LEU A O 1
ATOM 1487 N N . ASP A 1 206 ? 16.643 4.396 -10.663 1.00 96.38 206 ASP A N 1
ATOM 1488 C CA . ASP A 1 206 ? 16.739 3.347 -9.649 1.00 96.38 206 ASP A CA 1
ATOM 1489 C C . ASP A 1 206 ? 15.447 2.494 -9.623 1.00 96.38 206 ASP A C 1
ATOM 1491 O O . ASP A 1 206 ? 15.515 1.270 -9.472 1.00 96.38 206 ASP A O 1
ATOM 1495 N N . ASP A 1 207 ? 14.288 3.086 -9.943 1.00 94.19 207 ASP A N 1
ATOM 1496 C CA . ASP A 1 207 ? 13.028 2.359 -10.141 1.00 94.19 207 ASP A CA 1
ATOM 1497 C C . ASP A 1 207 ? 13.081 1.407 -11.333 1.00 94.19 207 ASP A C 1
ATOM 1499 O O . ASP A 1 207 ? 12.666 0.249 -11.243 1.00 94.19 207 ASP A O 1
ATOM 1503 N N . LEU A 1 208 ? 13.631 1.887 -12.454 1.00 96.94 208 LEU A N 1
ATOM 1504 C CA . LEU A 1 208 ? 13.787 1.085 -13.664 1.00 96.94 208 LEU A CA 1
ATOM 1505 C C . LEU A 1 208 ? 14.742 -0.085 -13.414 1.00 96.94 208 LEU A C 1
ATOM 1507 O O . LEU A 1 208 ? 14.463 -1.205 -13.842 1.00 96.94 208 LEU A O 1
ATOM 1511 N N . ASP A 1 209 ? 15.853 0.155 -12.718 1.00 96.50 209 ASP A N 1
ATOM 1512 C CA . ASP A 1 209 ? 16.799 -0.897 -12.346 1.00 96.50 209 ASP A CA 1
ATOM 1513 C C . ASP A 1 209 ? 16.141 -1.925 -11.409 1.00 96.50 209 ASP A C 1
ATOM 1515 O O . ASP A 1 209 ? 16.332 -3.133 -11.589 1.00 96.50 209 ASP A O 1
ATOM 1519 N N . THR A 1 210 ? 15.312 -1.466 -10.467 1.00 93.00 210 THR A N 1
ATOM 1520 C CA . THR A 1 210 ? 14.537 -2.322 -9.555 1.00 93.00 210 THR A CA 1
ATOM 1521 C C . THR A 1 210 ? 13.539 -3.193 -10.317 1.00 93.00 210 THR A C 1
ATOM 1523 O O . THR A 1 210 ? 13.528 -4.415 -10.134 1.00 93.00 210 THR A O 1
ATOM 1526 N N . PHE A 1 211 ? 12.768 -2.608 -11.239 1.00 94.88 211 PHE A N 1
ATOM 1527 C CA . PHE A 1 211 ? 11.847 -3.353 -12.096 1.00 94.88 211 PHE A CA 1
ATOM 1528 C C . PHE A 1 211 ? 12.583 -4.386 -12.955 1.00 94.88 211 PHE A C 1
ATOM 1530 O O . PHE A 1 211 ? 12.209 -5.556 -12.971 1.00 94.88 211 PHE A O 1
ATOM 1537 N N . LEU A 1 212 ? 13.667 -4.000 -13.635 1.00 96.38 212 LEU A N 1
ATOM 1538 C CA . LEU A 1 212 ? 14.423 -4.914 -14.499 1.00 96.38 212 LEU A CA 1
ATOM 1539 C C . LEU A 1 212 ? 15.054 -6.072 -13.716 1.00 96.38 212 LEU A C 1
ATOM 1541 O O . LEU A 1 212 ? 15.131 -7.193 -14.230 1.00 96.38 212 LEU A O 1
ATOM 1545 N N . ALA A 1 213 ? 15.494 -5.825 -12.481 1.00 94.31 213 ALA A N 1
ATOM 1546 C CA . ALA A 1 213 ? 15.985 -6.872 -11.595 1.00 94.31 213 ALA A CA 1
ATOM 1547 C C . ALA A 1 213 ? 14.872 -7.861 -11.219 1.00 94.31 213 ALA A C 1
ATOM 1549 O O . ALA A 1 213 ? 15.103 -9.072 -11.255 1.00 94.31 213 ALA A O 1
ATOM 1550 N N . ALA A 1 214 ? 13.672 -7.373 -10.902 1.00 92.00 214 ALA A N 1
ATOM 1551 C CA . ALA A 1 214 ? 12.519 -8.224 -10.620 1.00 92.00 214 ALA A CA 1
ATOM 1552 C C . ALA A 1 214 ? 12.082 -9.018 -11.860 1.00 92.00 214 ALA A C 1
ATOM 1554 O O . ALA A 1 214 ? 11.970 -10.240 -11.806 1.00 92.00 214 ALA A O 1
ATOM 1555 N N . PHE A 1 215 ? 11.956 -8.344 -13.003 1.00 95.06 215 PHE A N 1
ATOM 1556 C CA . PHE A 1 215 ? 11.585 -8.927 -14.289 1.00 95.06 215 PHE A CA 1
ATOM 1557 C C . PHE A 1 215 ? 12.496 -10.089 -14.696 1.00 95.06 215 PHE A C 1
ATOM 1559 O O . PHE A 1 215 ? 12.033 -11.159 -15.086 1.00 95.06 215 PHE A O 1
ATOM 1566 N N . ALA A 1 216 ? 13.812 -9.913 -14.556 1.00 95.06 216 ALA A N 1
ATOM 1567 C CA . ALA A 1 216 ? 14.785 -10.952 -14.885 1.00 95.06 216 ALA A CA 1
ATOM 1568 C C . ALA A 1 216 ? 14.719 -12.173 -13.950 1.00 95.06 216 ALA A C 1
ATOM 1570 O O . ALA A 1 216 ? 15.114 -13.270 -14.356 1.00 95.06 216 ALA A O 1
ATOM 1571 N N . ASN A 1 217 ? 14.255 -11.987 -12.712 1.00 92.62 217 ASN A N 1
ATOM 1572 C CA . ASN A 1 217 ? 14.105 -13.054 -11.724 1.00 92.62 217 ASN A CA 1
ATOM 1573 C C . ASN A 1 217 ? 12.731 -13.745 -11.793 1.00 92.62 217 ASN A C 1
ATOM 1575 O O . ASN A 1 217 ? 12.618 -14.873 -11.313 1.00 92.62 217 ASN A O 1
ATOM 1579 N N . GLY A 1 218 ? 11.728 -13.105 -12.406 1.00 88.44 218 GLY A N 1
ATOM 1580 C CA . GLY A 1 218 ? 10.333 -13.550 -12.395 1.00 88.44 218 GLY A CA 1
ATOM 1581 C C . GLY A 1 218 ? 9.690 -13.456 -11.004 1.00 88.44 218 GLY A C 1
ATOM 1582 O O . GLY A 1 218 ? 10.274 -12.910 -10.067 1.00 88.44 218 GLY A O 1
ATOM 1583 N N . CYS A 1 219 ? 8.488 -14.018 -10.865 1.00 83.25 219 CYS A N 1
ATOM 1584 C CA . CYS A 1 219 ? 7.832 -14.203 -9.568 1.00 83.25 219 CYS A CA 1
ATOM 1585 C C . CYS A 1 219 ? 8.388 -15.465 -8.888 1.00 83.25 219 CYS A C 1
ATOM 1587 O O . CYS A 1 219 ? 8.347 -16.539 -9.494 1.00 83.25 219 CYS A O 1
ATOM 1589 N N . ASN A 1 220 ? 8.900 -15.355 -7.656 1.00 61.56 220 ASN A N 1
ATOM 1590 C CA . ASN A 1 220 ? 9.291 -16.511 -6.833 1.00 61.56 220 ASN A CA 1
ATOM 1591 C C . ASN A 1 220 ? 8.234 -16.828 -5.781 1.00 61.56 220 ASN A C 1
ATOM 1593 O O . ASN A 1 220 ? 7.685 -15.859 -5.218 1.00 61.56 220 ASN A O 1
#

Radius of gyration: 24.42 Å; Cα contacts (8 Å, |Δi|>4): 263; chains: 1; bounding box: 55×48×81 Å

Mean predicted aligned error: 15.81 Å

Foldseek 3Di:
DDDDDDDDDDDPPDPDQPDDDDFPDKDFAQKWWFWDQDLVRDIDIDIAGAIWTQHPVRDTDGNDGDLWDDDDDDDDDPDDDDDDDPDDDDPVRDDDGDGDDDPPPPVQPLLQPLVPPSDNALVSLVLLLQQEQPFAPDPSDDCSQPSTSNRHRYQVSSVVSCLSYLLQPRVGPQDRDVVSVVVLVVCLVVQNSSLQQNRDPGRDVVSVVNNVVSSVVDDD

Sequence (220 aa):
MDPGAGSGTPGQDHFDEIGGGEPATALWFTVMNVTLTDAFGQETTTSFQGTIGVDDNGDLVQEGIFEGLETPPTGDQDVALAASVNLPVDTTGAVAIYVSVDTIDMTEALMGDLNGDGQITFEDRVIVASALGTPFGQLGYDPRGDFDGNGVIDASDLAAMNALVCIADVNGDGVVDNDDLSEYLDWFSTADPRAEMDGLPGITLDDLDTFLAAFANGCN

Solvent-accessible surface area (backbone atoms only — not comparable to full-atom values): 14219 Å² total; per-residue (Å²): 144,80,87,86,81,81,85,80,74,84,75,77,82,70,82,73,77,82,80,86,73,88,57,92,52,76,46,82,47,83,67,46,62,49,61,47,69,50,85,84,70,50,75,48,76,48,77,47,47,32,33,46,29,34,45,100,85,71,46,82,38,82,75,42,68,64,90,39,71,73,82,75,83,92,67,99,66,96,70,85,84,82,83,82,83,83,73,85,71,87,67,86,68,74,85,82,86,75,82,72,83,79,81,78,62,70,88,74,51,57,84,59,34,64,82,72,82,84,54,62,41,50,72,24,50,47,56,35,64,73,17,53,76,26,38,69,91,42,94,62,45,49,81,80,36,32,75,59,39,72,51,49,20,41,59,67,25,52,51,55,47,52,73,67,30,51,76,35,29,60,79,58,82,84,61,68,47,73,66,23,57,53,52,48,51,52,30,48,76,68,62,37,77,81,36,52,63,73,69,62,97,66,78,50,72,66,16,54,53,46,41,53,55,36,48,77,66,47,76,129